Protein AF-A0A3A4NQS3-F1 (afdb_monomer_lite)

Structure (mmCIF, N/CA/C/O backbone):
data_AF-A0A3A4NQS3-F1
#
_entry.id   AF-A0A3A4NQS3-F1
#
loop_
_atom_site.group_PDB
_atom_site.id
_atom_site.type_symbol
_atom_site.label_atom_id
_atom_site.label_alt_id
_atom_site.label_comp_id
_atom_site.label_asym_id
_atom_site.label_entity_id
_atom_site.label_seq_id
_atom_site.pdbx_PDB_ins_code
_atom_site.Cartn_x
_atom_site.Cartn_y
_atom_site.Cartn_z
_atom_site.occupancy
_atom_site.B_iso_or_equiv
_atom_site.auth_seq_id
_atom_site.auth_comp_id
_atom_site.auth_asym_id
_atom_site.auth_atom_id
_atom_site.pdbx_PDB_model_num
ATOM 1 N N . MET A 1 1 ? -36.726 -3.028 6.648 1.00 39.69 1 MET A N 1
ATOM 2 C CA . MET A 1 1 ? -36.148 -1.674 6.700 1.00 39.69 1 MET A CA 1
ATOM 3 C C . MET A 1 1 ? -36.297 -1.203 8.125 1.00 39.69 1 MET A C 1
ATOM 5 O O . MET A 1 1 ? -37.406 -0.904 8.542 1.00 39.69 1 MET A O 1
ATOM 9 N N . THR A 1 2 ? -35.225 -1.260 8.903 1.00 45.31 2 THR A N 1
ATOM 10 C CA . THR A 1 2 ? -35.172 -0.573 10.192 1.00 45.31 2 THR A CA 1
ATOM 11 C C . THR A 1 2 ? -35.086 0.896 9.827 1.00 45.31 2 THR A C 1
ATOM 13 O O . THR A 1 2 ? -34.081 1.347 9.280 1.00 45.31 2 THR A O 1
ATOM 16 N N . ASP A 1 3 ? -36.206 1.595 9.962 1.00 56.72 3 ASP A N 1
ATOM 17 C CA . ASP A 1 3 ? -36.297 3.000 9.609 1.00 56.72 3 ASP A CA 1
ATOM 18 C C . ASP A 1 3 ? -35.317 3.773 10.490 1.00 56.72 3 ASP A C 1
ATOM 20 O O . ASP A 1 3 ? -35.551 3.955 11.681 1.00 56.72 3 ASP A O 1
ATOM 24 N N . ILE A 1 4 ? -34.225 4.265 9.900 1.00 64.00 4 ILE A N 1
ATOM 25 C CA . ILE A 1 4 ? -33.352 5.272 10.524 1.00 64.00 4 ILE A CA 1
ATOM 26 C C . ILE A 1 4 ? -34.186 6.505 10.946 1.00 64.00 4 ILE A C 1
ATOM 28 O O . ILE A 1 4 ? -33.806 7.254 11.843 1.00 64.00 4 ILE A O 1
ATOM 32 N N . GLN A 1 5 ? -35.386 6.660 10.370 1.00 64.81 5 GLN A N 1
ATOM 33 C CA . GLN A 1 5 ? -36.418 7.612 10.785 1.00 64.81 5 GLN A CA 1
ATOM 34 C C . GLN A 1 5 ? -36.913 7.424 12.235 1.00 64.81 5 GLN A C 1
ATOM 36 O O . GLN A 1 5 ? -37.562 8.324 12.759 1.00 64.81 5 GLN A O 1
ATOM 41 N N . ASN A 1 6 ? -36.589 6.307 12.898 1.00 73.19 6 ASN A N 1
ATOM 42 C CA . ASN A 1 6 ? -37.017 5.991 14.263 1.00 73.19 6 ASN A CA 1
ATOM 43 C C . ASN A 1 6 ? -35.946 6.235 15.340 1.00 73.19 6 ASN A C 1
ATOM 45 O O . ASN A 1 6 ? -36.132 5.784 16.465 1.00 73.19 6 ASN A O 1
ATOM 49 N N . VAL A 1 7 ? -34.835 6.920 15.045 1.00 80.75 7 VAL A N 1
ATOM 50 C CA . VAL A 1 7 ? -33.876 7.320 16.092 1.00 80.75 7 VAL A CA 1
ATOM 51 C C . VAL A 1 7 ? -34.502 8.437 16.930 1.00 80.75 7 VAL A C 1
ATOM 53 O O . VAL A 1 7 ? -34.542 9.593 16.504 1.00 80.75 7 VAL A O 1
ATOM 56 N N . GLN A 1 8 ? -35.034 8.093 18.106 1.00 80.38 8 GLN A N 1
ATOM 57 C CA . GLN A 1 8 ? -35.825 9.012 18.933 1.00 80.38 8 GLN A CA 1
ATOM 58 C C . GLN A 1 8 ? -34.965 9.784 19.929 1.00 80.38 8 GLN A C 1
ATOM 60 O O . GLN A 1 8 ? -35.334 10.889 20.326 1.00 80.38 8 GLN A O 1
ATOM 65 N N . THR A 1 9 ? -33.816 9.227 20.317 1.00 86.12 9 THR A N 1
ATOM 66 C CA . THR A 1 9 ? -32.965 9.805 21.363 1.00 86.12 9 THR A CA 1
ATOM 67 C C . THR A 1 9 ? -31.528 10.029 20.901 1.00 86.12 9 THR A C 1
ATOM 69 O O . THR A 1 9 ? -30.984 9.282 20.085 1.00 86.12 9 THR A O 1
ATOM 72 N N . ILE A 1 10 ? -30.862 11.015 21.511 1.00 83.94 10 ILE A N 1
ATOM 73 C CA . ILE A 1 10 ? -29.422 11.251 21.326 1.00 83.94 10 ILE A CA 1
ATOM 74 C C . ILE A 1 10 ? -28.619 9.995 21.695 1.00 83.94 10 ILE A C 1
ATOM 76 O O . ILE A 1 10 ? -27.626 9.672 21.047 1.00 83.94 10 ILE A O 1
ATOM 80 N N . ARG A 1 11 ? -29.052 9.247 22.718 1.00 86.88 11 ARG A N 1
ATOM 81 C CA . ARG A 1 11 ? -28.387 8.010 23.146 1.00 86.88 11 ARG A CA 1
ATOM 82 C C . ARG A 1 11 ? -28.431 6.929 22.066 1.00 86.88 11 ARG A C 1
ATOM 84 O O . ARG A 1 11 ? -27.409 6.294 21.817 1.00 86.88 11 ARG A O 1
ATOM 91 N N . GLU A 1 12 ? -29.580 6.715 21.431 1.00 88.69 12 GLU A N 1
ATOM 92 C CA . GLU A 1 12 ? -29.713 5.775 20.308 1.00 88.69 12 GLU A CA 1
ATOM 93 C C . GLU A 1 12 ? -28.857 6.208 19.119 1.00 88.69 12 GLU A C 1
ATOM 95 O O . GLU A 1 12 ? -28.123 5.387 18.567 1.00 88.69 12 GLU A O 1
ATOM 100 N N . LEU A 1 13 ? -28.876 7.504 18.786 1.00 88.25 13 LEU A N 1
ATOM 101 C CA . LEU A 1 13 ? -28.030 8.070 17.737 1.00 88.25 13 LEU A CA 1
ATOM 102 C C . LEU A 1 13 ? -26.548 7.783 18.006 1.00 88.25 13 LEU A C 1
ATOM 104 O O . LEU A 1 13 ? -25.858 7.237 17.144 1.00 88.25 13 LEU A O 1
ATOM 108 N N . LYS A 1 14 ? -26.073 8.084 19.226 1.00 89.88 14 LYS A N 1
ATOM 109 C CA . LYS A 1 14 ? -24.696 7.796 19.649 1.00 89.88 14 LYS A CA 1
ATOM 110 C C . LYS A 1 14 ? -24.357 6.323 19.455 1.00 89.88 14 LYS A C 1
ATOM 112 O O . LYS A 1 14 ? -23.333 6.017 18.854 1.00 89.88 14 LYS A O 1
ATOM 117 N N . LYS A 1 15 ? -25.210 5.413 19.937 1.00 92.94 15 LYS A N 1
ATOM 118 C CA . LYS A 1 15 ? -24.980 3.964 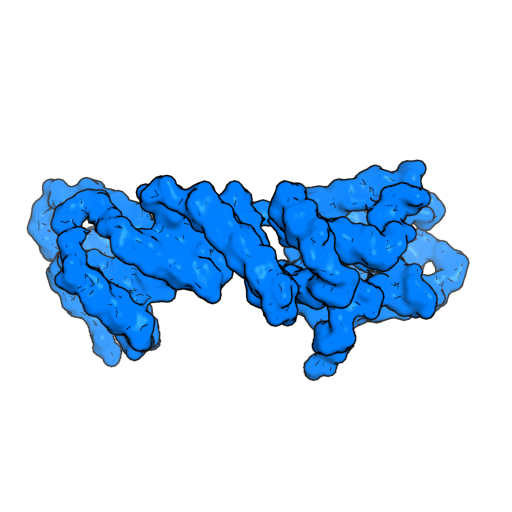19.838 1.00 92.94 15 LYS A CA 1
ATOM 119 C C . LYS A 1 15 ? -24.833 3.506 18.390 1.00 92.94 15 LYS A C 1
ATOM 121 O O . LYS A 1 15 ? -23.887 2.785 18.091 1.00 92.94 15 LYS A O 1
ATOM 126 N N . LEU A 1 16 ? -25.721 3.942 17.498 1.00 93.81 16 LEU A N 1
ATOM 127 C CA . LEU A 1 16 ? -25.693 3.538 16.090 1.00 93.81 16 LEU A CA 1
ATOM 128 C C . LEU A 1 16 ? -24.460 4.070 15.357 1.00 93.81 16 LEU A C 1
ATOM 130 O O . LEU A 1 16 ? -23.788 3.307 14.664 1.00 93.81 16 LEU A O 1
ATOM 134 N N . VAL A 1 17 ? -24.133 5.353 15.541 1.00 93.19 17 VAL A N 1
ATOM 135 C CA . VAL A 1 17 ? -22.948 5.963 14.918 1.00 93.19 17 VAL A CA 1
ATOM 136 C C . VAL A 1 17 ? -21.668 5.317 15.447 1.00 93.19 17 VAL A C 1
ATOM 138 O O . VAL A 1 17 ? -20.789 4.968 14.662 1.00 93.19 17 VAL A O 1
ATOM 141 N N . ILE A 1 18 ? -21.571 5.088 16.760 1.00 94.50 18 ILE A N 1
ATOM 142 C CA . ILE A 1 18 ? -20.412 4.429 17.370 1.00 94.50 18 ILE A CA 1
ATOM 143 C C . ILE A 1 18 ? -20.291 2.980 16.879 1.00 94.50 18 ILE A C 1
ATOM 145 O O . ILE A 1 18 ? -19.208 2.571 16.471 1.00 94.50 18 ILE A O 1
ATOM 149 N N . ALA A 1 19 ? -21.380 2.209 16.839 1.00 96.31 19 ALA A N 1
ATOM 150 C CA . ALA A 1 19 ? -21.357 0.838 16.323 1.00 96.31 19 ALA A CA 1
ATOM 151 C C . ALA A 1 19 ? -20.898 0.785 14.863 1.00 96.31 19 ALA A C 1
ATOM 153 O O . ALA A 1 19 ? -20.087 -0.069 14.491 1.00 96.31 19 ALA A O 1
ATOM 154 N N . HIS A 1 20 ? -21.356 1.735 14.046 1.00 96.06 20 HIS A N 1
ATOM 155 C CA . HIS A 1 20 ? -20.925 1.848 12.660 1.00 96.06 20 HIS A CA 1
ATOM 156 C C . HIS A 1 20 ? -19.439 2.211 12.566 1.00 96.06 20 HIS A C 1
ATOM 158 O O . HIS A 1 20 ? -18.701 1.562 11.825 1.00 96.06 20 HIS A O 1
ATOM 164 N N . ALA A 1 21 ? -18.972 3.173 13.367 1.00 95.25 21 ALA A N 1
ATOM 165 C CA . ALA A 1 21 ? -17.569 3.573 13.445 1.00 95.25 21 ALA A CA 1
ATOM 166 C C . ALA A 1 21 ? -16.650 2.402 13.830 1.00 95.25 21 ALA A C 1
ATOM 168 O O . ALA A 1 21 ? -15.646 2.167 13.152 1.00 95.25 21 ALA A O 1
ATOM 169 N N . LEU A 1 22 ? -17.025 1.625 14.855 1.00 96.19 22 LEU A N 1
ATOM 170 C CA . LEU A 1 22 ? -16.307 0.419 15.281 1.00 96.19 22 LEU A CA 1
ATOM 171 C C . LEU A 1 22 ? -16.230 -0.595 14.148 1.00 96.19 22 LEU A C 1
ATOM 173 O O . LEU A 1 22 ? -15.147 -1.076 13.820 1.00 96.19 22 LEU A O 1
ATOM 177 N N . THR A 1 23 ? -17.377 -0.898 13.541 1.00 96.06 23 THR A N 1
ATOM 178 C CA . THR A 1 23 ? -17.493 -1.892 12.468 1.00 96.06 23 THR A CA 1
ATOM 179 C C . THR A 1 23 ? -16.668 -1.485 11.253 1.00 96.06 23 THR A C 1
ATOM 181 O O . THR A 1 23 ? -15.989 -2.310 10.650 1.00 96.06 23 THR A O 1
ATOM 184 N N . ALA A 1 24 ? -16.680 -0.201 10.901 1.00 95.50 24 ALA A N 1
ATOM 185 C CA . ALA A 1 24 ? -15.960 0.331 9.754 1.00 95.50 24 ALA A CA 1
ATOM 186 C C . ALA A 1 24 ? -14.472 0.611 10.031 1.00 95.50 24 ALA A C 1
ATOM 188 O O . ALA A 1 24 ? -13.739 0.878 9.071 1.00 95.50 24 ALA A O 1
ATOM 189 N N . GLY A 1 25 ? -14.034 0.582 11.297 1.00 96.00 25 GLY A N 1
ATOM 190 C CA . GLY A 1 25 ? -12.697 1.011 11.714 1.00 96.00 25 GLY A CA 1
ATOM 191 C C . GLY A 1 25 ? -12.445 2.495 11.428 1.00 96.00 25 GLY A C 1
ATOM 192 O O . GLY A 1 25 ? -11.406 2.840 10.874 1.00 96.00 25 GLY A O 1
ATOM 193 N N . ASN A 1 26 ? -13.426 3.361 11.696 1.00 95.50 26 ASN A N 1
ATOM 194 C CA . ASN A 1 26 ? -13.393 4.777 11.328 1.00 95.50 26 ASN A CA 1
ATOM 195 C C . ASN A 1 26 ? -13.357 5.676 12.572 1.00 95.50 26 ASN A C 1
ATOM 197 O O . ASN A 1 26 ? -14.397 5.956 13.165 1.00 95.50 26 ASN A O 1
ATOM 201 N N . THR A 1 27 ? -12.174 6.173 12.945 1.00 93.12 27 THR A N 1
ATOM 202 C CA . THR A 1 27 ? -12.041 7.057 14.115 1.00 93.12 27 THR A CA 1
ATOM 203 C C . THR A 1 27 ? -12.613 8.455 13.901 1.00 93.12 27 THR A C 1
ATOM 205 O O . THR A 1 27 ? -13.039 9.087 14.866 1.00 93.12 27 THR A O 1
ATOM 208 N N . TYR A 1 28 ? -12.685 8.931 12.654 1.00 91.19 28 TYR A N 1
ATOM 209 C CA . TYR A 1 28 ? -13.230 10.253 12.331 1.00 91.19 28 TYR A CA 1
ATOM 210 C C . TYR A 1 28 ? -14.693 10.386 12.760 1.00 91.19 28 TYR A C 1
ATOM 212 O O . TYR A 1 28 ? -15.090 11.413 13.303 1.00 91.19 28 TYR A O 1
ATOM 220 N N . ALA A 1 29 ? -15.476 9.315 12.594 1.00 88.88 29 ALA A N 1
ATOM 221 C CA . ALA A 1 29 ? -16.877 9.286 13.000 1.00 88.88 29 ALA A CA 1
ATOM 222 C C . ALA A 1 29 ? -17.060 9.566 14.502 1.00 88.88 29 ALA A C 1
ATOM 224 O O . ALA A 1 29 ? -18.048 10.189 14.888 1.00 88.88 29 ALA A O 1
ATOM 225 N N . PHE A 1 30 ? -16.100 9.172 15.350 1.00 86.56 30 PHE A N 1
ATOM 226 C CA . PHE A 1 30 ? -16.131 9.563 16.755 1.00 86.56 30 PHE A CA 1
ATOM 227 C C . PHE A 1 30 ? -15.896 11.058 16.938 1.00 86.56 30 PHE A C 1
ATOM 229 O O . PHE A 1 30 ? -16.685 11.713 17.612 1.00 86.56 30 PHE A O 1
ATOM 236 N N . HIS A 1 31 ? -14.822 11.599 16.356 1.00 85.62 31 HIS A N 1
ATOM 237 C CA . HIS A 1 31 ? -14.474 13.014 16.514 1.00 85.62 31 HIS A CA 1
ATOM 238 C C . HIS A 1 31 ? -15.619 13.918 16.073 1.00 85.62 31 HIS A C 1
ATOM 240 O O . HIS A 1 31 ? -15.979 14.838 16.804 1.00 85.62 31 HIS A O 1
ATOM 246 N N . GLU A 1 32 ? -16.227 13.616 14.927 1.00 86.81 32 GLU A N 1
ATOM 247 C CA . GLU A 1 32 ? -17.366 14.357 14.389 1.00 86.81 32 GLU A CA 1
ATOM 248 C C . GLU A 1 32 ? -18.580 14.288 15.326 1.00 86.81 32 GLU A C 1
ATOM 250 O O . GLU A 1 32 ? -19.164 15.318 15.668 1.00 86.81 32 GLU A O 1
ATOM 255 N N . LEU A 1 33 ? -18.940 13.083 15.785 1.00 86.69 33 LEU A N 1
ATOM 256 C CA . LEU A 1 33 ? -20.083 12.872 16.670 1.00 86.69 33 LEU A CA 1
ATOM 257 C C . LEU A 1 33 ? -19.903 13.608 18.001 1.00 86.69 33 LEU A C 1
ATOM 259 O O . LEU A 1 33 ? -20.777 14.374 18.397 1.00 86.69 33 LEU A O 1
ATOM 263 N N . PHE A 1 34 ? -18.785 13.386 18.698 1.00 85.19 34 PHE A N 1
ATOM 264 C CA . PHE A 1 34 ? -18.539 13.982 20.014 1.00 85.19 34 PHE A CA 1
ATOM 265 C C . PHE A 1 34 ? -18.366 15.505 19.931 1.00 85.19 34 PHE A C 1
ATOM 267 O O . PHE A 1 34 ? -18.837 16.218 20.818 1.00 85.19 34 PHE A O 1
ATOM 274 N N . SER A 1 35 ? -17.773 16.019 18.849 1.00 84.75 35 SER A N 1
ATOM 275 C CA . SER A 1 35 ? -17.652 17.466 18.621 1.00 84.75 35 SER A CA 1
ATOM 276 C C . SER A 1 35 ? -19.013 18.107 18.336 1.00 84.75 35 SER A C 1
ATOM 278 O O . SER A 1 35 ? -19.353 19.102 18.974 1.00 84.75 35 SER A O 1
ATOM 280 N N . SER A 1 36 ? -19.832 17.490 17.473 1.00 84.38 36 SER A N 1
ATOM 281 C CA . SER A 1 36 ? -21.201 17.948 17.186 1.00 84.38 36 SER A CA 1
ATOM 282 C C . SER A 1 36 ? -22.064 17.931 18.448 1.00 84.38 36 SER A C 1
ATOM 284 O O . SER A 1 36 ? -22.759 18.893 18.757 1.00 84.38 36 SER A O 1
ATOM 286 N N . LEU A 1 37 ? -21.995 16.858 19.238 1.00 82.94 37 LEU A N 1
ATOM 287 C CA . LEU A 1 37 ? -22.720 16.774 20.505 1.00 82.94 37 LEU A CA 1
ATOM 288 C C . LEU A 1 37 ? -22.329 17.898 21.458 1.00 82.94 37 LEU A C 1
ATOM 290 O O . LEU A 1 37 ? -23.207 18.509 22.050 1.00 82.94 37 LEU A O 1
ATOM 294 N N . LYS A 1 38 ? -21.038 18.204 21.585 1.00 82.38 38 LYS A N 1
ATOM 295 C CA . LYS A 1 38 ? -20.573 19.290 22.451 1.00 82.38 38 LYS A CA 1
ATOM 296 C C . LYS A 1 38 ? -21.076 20.662 21.993 1.00 82.38 38 LYS A C 1
ATOM 298 O O . LYS A 1 38 ? -21.365 21.513 22.832 1.00 82.38 38 LYS A O 1
ATOM 303 N N . GLU A 1 39 ? -21.179 20.874 20.685 1.00 81.19 39 GLU A N 1
ATOM 304 C CA . GLU A 1 39 ? -21.683 22.117 20.098 1.00 81.19 39 GLU A CA 1
ATOM 305 C C . GLU A 1 39 ? -23.197 22.291 20.307 1.00 81.19 39 GLU A C 1
ATOM 307 O O . GLU A 1 39 ? -23.648 23.388 20.638 1.00 81.19 39 GLU A O 1
ATOM 312 N N . PHE A 1 40 ? -23.978 21.212 20.175 1.00 76.81 40 PHE A N 1
ATOM 313 C CA . PHE A 1 40 ? -25.445 21.282 20.152 1.00 76.81 40 PHE A CA 1
ATOM 314 C C . PHE A 1 40 ? -26.143 20.853 21.458 1.00 76.81 40 PHE A C 1
ATOM 316 O O . PHE A 1 40 ? -27.284 21.253 21.683 1.00 76.81 40 PHE A O 1
ATOM 323 N N . ALA A 1 41 ? -25.482 20.108 22.352 1.00 65.25 41 ALA A N 1
ATOM 324 C CA . ALA A 1 41 ? -26.036 19.692 23.651 1.00 65.25 41 ALA A CA 1
ATOM 325 C C . ALA A 1 41 ? -26.430 20.838 24.611 1.00 65.25 41 ALA A C 1
ATOM 327 O O . ALA A 1 41 ? -27.340 20.627 25.411 1.00 65.25 41 ALA A O 1
ATOM 328 N N . PRO A 1 42 ? -25.836 22.051 24.571 1.00 61.47 42 PRO A N 1
ATOM 329 C CA . PRO A 1 42 ? -26.295 23.159 25.413 1.00 61.47 42 PRO A CA 1
ATOM 330 C C . PRO A 1 42 ? -27.677 23.722 25.028 1.00 61.47 42 PRO A C 1
ATOM 332 O O . PRO A 1 42 ? -28.193 24.589 25.734 1.00 61.47 42 PRO A O 1
ATOM 335 N N . VAL A 1 43 ? -28.264 23.298 23.900 1.00 55.19 43 VAL A N 1
ATOM 336 C CA . VAL A 1 43 ? -29.388 23.988 23.249 1.00 55.19 43 VAL A CA 1
ATOM 337 C C . VAL A 1 43 ? -30.690 23.173 23.323 1.00 55.19 43 VAL A C 1
ATOM 339 O O . VAL A 1 43 ? -31.162 22.641 22.327 1.00 55.19 43 VAL A O 1
ATOM 342 N N . GLY A 1 44 ? -31.337 23.160 24.489 1.00 59.47 44 GLY A N 1
ATOM 343 C CA . GLY A 1 44 ? -32.777 22.867 24.599 1.00 59.47 44 GLY A CA 1
ATOM 344 C C . GLY A 1 44 ? -33.205 21.390 24.537 1.00 59.47 44 GLY A C 1
ATOM 345 O O . GLY A 1 44 ? -32.457 20.501 24.918 1.00 59.47 44 GLY A O 1
ATOM 346 N N . ASP A 1 45 ? -34.468 21.170 24.147 1.00 75.19 45 ASP A N 1
ATOM 347 C CA . ASP A 1 45 ? -35.171 19.873 24.114 1.00 75.19 45 ASP A CA 1
ATOM 348 C C . ASP A 1 45 ? -34.440 18.832 23.239 1.00 75.19 45 ASP A C 1
ATOM 350 O O . ASP A 1 45 ? -34.107 19.111 22.082 1.00 75.19 45 ASP A O 1
ATOM 354 N N . ASP A 1 46 ? -34.245 17.619 23.771 1.00 73.25 46 ASP A N 1
ATOM 355 C CA . ASP A 1 46 ? -33.582 16.478 23.121 1.00 73.25 46 ASP A CA 1
ATOM 356 C C . ASP A 1 46 ? -34.113 16.218 21.704 1.00 73.25 46 ASP A C 1
ATOM 358 O O . ASP A 1 46 ? -33.345 15.857 20.810 1.00 73.25 46 ASP A O 1
ATOM 362 N N . SER A 1 47 ? -35.409 16.445 21.454 1.00 75.25 47 SER A N 1
ATOM 363 C CA . SER A 1 47 ? -35.991 16.276 20.117 1.00 75.25 47 SER A CA 1
ATOM 364 C C . SER A 1 47 ? -35.443 17.281 19.097 1.00 75.25 47 SER A C 1
ATOM 366 O O . SER A 1 47 ? -35.264 16.936 17.924 1.00 75.25 47 SER A O 1
ATOM 368 N N . GLN A 1 48 ? -35.193 18.523 19.514 1.00 75.44 48 GLN A N 1
ATOM 369 C CA . GLN A 1 48 ? -34.674 19.575 18.646 1.00 75.44 48 GLN A CA 1
ATOM 370 C C . GLN A 1 48 ? -33.174 19.386 18.408 1.00 75.44 48 GLN A C 1
ATOM 372 O O . GLN A 1 48 ? -32.725 19.480 17.263 1.00 75.44 48 GLN A O 1
ATOM 377 N N . VAL A 1 49 ? -32.428 19.034 19.461 1.00 75.31 49 VAL A N 1
ATOM 378 C CA . VAL A 1 49 ? -31.002 18.686 19.377 1.00 75.31 49 VAL A CA 1
ATOM 379 C C . VAL A 1 49 ? -30.801 17.479 18.461 1.00 75.31 49 VAL A C 1
ATOM 381 O O . VAL A 1 49 ? -29.974 17.535 17.554 1.00 75.31 49 VAL A O 1
ATOM 384 N N . ASN A 1 50 ? -31.613 16.427 18.607 1.00 78.31 50 ASN A N 1
ATOM 385 C CA . ASN A 1 50 ? -31.550 15.247 17.746 1.00 78.31 50 ASN A CA 1
ATOM 386 C C . ASN A 1 50 ? -31.809 15.601 16.272 1.00 78.31 50 ASN A C 1
ATOM 388 O O . ASN A 1 50 ? -31.076 15.158 15.395 1.00 78.31 50 ASN A O 1
ATOM 392 N N . LYS A 1 51 ? -32.790 16.463 15.972 1.00 80.75 51 LYS A N 1
ATOM 393 C CA . LYS A 1 51 ? -33.064 16.891 14.590 1.00 80.75 51 LYS A CA 1
ATOM 394 C C . LYS A 1 51 ? -31.891 17.656 13.968 1.00 80.75 51 LYS A C 1
ATOM 396 O O . LYS A 1 51 ? -31.572 17.418 12.804 1.00 80.75 51 LYS A O 1
ATOM 401 N N . ILE A 1 52 ? -31.261 18.560 14.722 1.00 81.31 52 ILE A N 1
ATOM 402 C CA . ILE A 1 52 ? -30.087 19.318 14.259 1.00 81.31 52 ILE A CA 1
ATOM 403 C C . ILE A 1 52 ? -28.898 18.374 14.067 1.00 81.31 52 ILE A C 1
ATOM 405 O O . ILE A 1 52 ? -28.261 18.403 13.016 1.00 81.31 52 ILE A O 1
ATOM 409 N N . LEU A 1 53 ? -28.634 17.486 15.029 1.00 81.81 53 LEU A N 1
ATOM 410 C CA . LEU A 1 53 ? -27.570 16.489 14.922 1.00 81.81 53 LEU A CA 1
ATOM 411 C C . LEU A 1 53 ? -27.776 15.582 13.713 1.00 81.81 53 LEU A C 1
ATOM 413 O O . LEU A 1 53 ? -26.849 15.405 12.935 1.00 81.81 53 LEU A O 1
ATOM 417 N N . MET A 1 54 ? -28.988 15.076 13.487 1.00 83.00 54 MET A N 1
ATOM 418 C CA . MET A 1 54 ? -29.304 14.242 12.326 1.00 83.00 54 MET A CA 1
ATOM 419 C C . MET A 1 54 ? -29.010 14.948 10.996 1.00 83.00 54 MET A C 1
ATOM 421 O O . MET A 1 54 ? -28.591 14.293 10.050 1.00 83.00 54 MET A O 1
ATOM 425 N N . GLN A 1 55 ? -29.149 16.273 10.903 1.00 85.69 55 GLN A N 1
ATOM 426 C CA . GLN A 1 55 ? -28.752 17.007 9.692 1.00 85.69 55 GLN A CA 1
ATOM 427 C C . GLN A 1 55 ? -27.234 17.005 9.462 1.00 85.69 55 GLN A C 1
ATOM 429 O O . GLN A 1 55 ? -26.803 17.059 8.313 1.00 85.69 55 GLN A O 1
ATOM 434 N N . HIS A 1 56 ? -26.442 16.921 10.531 1.00 84.81 56 HIS A N 1
ATOM 435 C CA . HIS A 1 56 ? -24.982 16.953 10.470 1.00 84.81 56 HIS A CA 1
ATOM 436 C C . HIS A 1 56 ? -24.381 15.553 10.368 1.00 84.81 56 HIS A C 1
ATOM 438 O O . HIS A 1 56 ? -23.490 15.347 9.561 1.00 84.81 56 HIS A O 1
ATOM 444 N N . VAL A 1 57 ? -24.880 14.575 11.129 1.00 89.62 57 VAL A N 1
ATOM 445 C CA . VAL A 1 57 ? -24.251 13.250 11.259 1.00 89.62 57 VAL A CA 1
ATOM 446 C C . VAL A 1 57 ? -25.021 12.114 10.587 1.00 89.62 57 VAL A C 1
ATOM 448 O O . VAL A 1 57 ? -24.599 10.966 10.694 1.00 89.62 57 VAL A O 1
ATOM 451 N N . ALA A 1 58 ? -26.120 12.373 9.863 1.00 88.25 58 ALA A N 1
ATOM 452 C CA . ALA A 1 58 ? -26.869 11.297 9.194 1.00 88.25 58 ALA A CA 1
ATOM 453 C C . ALA A 1 58 ? -26.014 10.477 8.219 1.00 88.25 58 ALA A C 1
ATOM 455 O O . ALA A 1 58 ? -26.237 9.278 8.079 1.00 88.25 58 ALA A O 1
ATOM 456 N N . TYR A 1 59 ? -25.009 11.088 7.584 1.00 89.06 59 TYR A N 1
ATOM 457 C CA . TYR A 1 59 ? -24.089 10.375 6.692 1.00 89.06 59 TYR A CA 1
ATOM 458 C C . TYR A 1 59 ? -23.188 9.363 7.427 1.00 89.06 59 TYR A C 1
ATOM 460 O O . TYR A 1 59 ? -22.574 8.513 6.786 1.00 89.06 59 TYR A O 1
ATOM 468 N N . LEU A 1 60 ? -23.106 9.442 8.761 1.00 91.00 60 LEU A N 1
ATOM 469 C CA . LEU A 1 60 ? -22.388 8.494 9.615 1.00 91.00 60 LEU A CA 1
ATOM 470 C C . LEU A 1 60 ? -23.264 7.323 10.075 1.00 91.00 60 LEU A C 1
ATOM 472 O O . LEU A 1 60 ? -22.759 6.428 10.753 1.00 91.00 60 LEU A O 1
ATOM 476 N N . LEU A 1 61 ? -24.557 7.302 9.747 1.00 92.38 61 LEU A N 1
ATOM 477 C CA . LEU A 1 61 ? -25.441 6.203 10.128 1.00 92.38 61 LEU A CA 1
ATOM 478 C C . LEU A 1 61 ? -25.229 4.983 9.220 1.00 92.38 61 LEU A C 1
ATOM 480 O O . LEU A 1 61 ? -24.975 5.140 8.025 1.00 92.38 61 LEU A O 1
ATOM 484 N N . PRO A 1 62 ? -25.308 3.764 9.779 1.00 93.75 62 PRO A N 1
ATOM 485 C CA . PRO A 1 62 ? -25.166 2.540 9.003 1.00 93.75 62 PRO A CA 1
ATOM 486 C C . PRO A 1 62 ? -26.372 2.347 8.079 1.00 93.75 62 PRO A C 1
ATOM 488 O O . PRO A 1 62 ? -27.500 2.701 8.426 1.00 93.75 62 PRO A O 1
ATOM 491 N N . ASP A 1 63 ? -26.154 1.719 6.926 1.00 93.81 63 ASP A N 1
ATOM 492 C CA . ASP A 1 63 ? -27.254 1.199 6.118 1.00 93.81 63 ASP A CA 1
ATOM 493 C C . ASP A 1 63 ? -27.816 -0.110 6.709 1.00 93.81 63 ASP A C 1
ATOM 495 O O . ASP A 1 63 ? -27.290 -0.679 7.670 1.00 93.81 63 ASP A O 1
ATOM 499 N N . GLN A 1 64 ? -28.918 -0.607 6.138 1.00 92.75 64 GLN A N 1
ATOM 500 C CA . GLN A 1 64 ? -29.554 -1.835 6.625 1.00 92.75 64 GLN A CA 1
ATOM 501 C C . GLN A 1 64 ? -28.624 -3.053 6.530 1.00 92.75 64 GLN A C 1
ATOM 503 O O . GLN A 1 64 ? -28.593 -3.863 7.452 1.00 92.75 64 GLN A O 1
ATOM 508 N N . ALA A 1 65 ? -27.849 -3.163 5.448 1.00 94.50 65 ALA A N 1
ATOM 509 C CA . ALA A 1 65 ? -26.923 -4.273 5.252 1.00 94.50 65 ALA A CA 1
ATOM 510 C C . ALA A 1 65 ? -25.847 -4.308 6.349 1.00 94.50 65 ALA A C 1
ATOM 512 O O . ALA A 1 65 ? -25.526 -5.374 6.873 1.00 94.50 65 ALA A O 1
ATOM 513 N N . THR A 1 66 ? -25.345 -3.136 6.741 1.00 93.88 66 THR A N 1
ATOM 514 C CA . THR A 1 66 ? -24.388 -2.974 7.835 1.00 93.88 66 THR A CA 1
ATOM 515 C C . THR A 1 66 ? -25.023 -3.314 9.178 1.00 93.88 66 THR A C 1
ATOM 517 O O . THR A 1 66 ? -24.420 -4.036 9.960 1.00 93.88 66 THR A O 1
ATOM 520 N N . MET A 1 67 ? -26.251 -2.863 9.454 1.00 94.38 67 MET A N 1
ATOM 521 C CA . MET A 1 67 ? -26.937 -3.196 10.714 1.00 94.38 67 MET A CA 1
ATOM 522 C C . MET A 1 67 ? -27.194 -4.700 10.886 1.00 94.38 67 MET A C 1
ATOM 524 O O . MET A 1 67 ? -27.213 -5.212 12.008 1.00 94.38 67 MET A O 1
ATOM 528 N N . ASP A 1 68 ? -27.384 -5.419 9.780 1.00 94.94 68 ASP A N 1
ATOM 529 C CA . ASP A 1 68 ? -27.668 -6.850 9.800 1.00 94.94 68 ASP A CA 1
ATOM 530 C C . ASP A 1 68 ? -26.413 -7.723 9.980 1.00 94.94 68 ASP A C 1
ATOM 532 O O . ASP A 1 68 ? -26.549 -8.897 10.360 1.00 94.94 68 ASP A O 1
ATOM 536 N N . CYS A 1 69 ? -25.207 -7.172 9.779 1.00 95.44 69 CYS A N 1
ATOM 537 C CA . CYS A 1 69 ? -23.958 -7.925 9.886 1.00 95.44 69 CYS A CA 1
ATOM 538 C C . CYS A 1 69 ? -23.606 -8.300 11.339 1.00 95.44 69 CYS A C 1
ATOM 540 O O . CYS A 1 69 ? -24.054 -7.686 12.313 1.00 95.44 69 CYS A O 1
ATOM 542 N N . ALA A 1 70 ? -22.819 -9.368 11.497 1.00 96.00 70 ALA A N 1
ATOM 543 C CA . ALA A 1 70 ? -22.466 -9.904 12.812 1.00 96.00 70 ALA A CA 1
ATOM 544 C C . ALA A 1 70 ? -21.531 -8.958 13.580 1.00 96.00 70 ALA A C 1
ATOM 546 O O . ALA A 1 70 ? -21.651 -8.807 14.795 1.00 96.00 70 ALA A O 1
ATOM 547 N N . GLU A 1 71 ? -20.637 -8.285 12.861 1.00 94.69 71 GLU A N 1
ATOM 548 C CA . GLU A 1 71 ? -19.679 -7.324 13.392 1.00 94.69 71 GLU A CA 1
ATOM 549 C C . GLU A 1 71 ? -20.388 -6.122 14.021 1.00 94.69 71 GLU A C 1
ATOM 551 O O . GLU A 1 71 ? -20.033 -5.713 15.125 1.00 94.69 71 GLU A O 1
ATOM 556 N N . PHE A 1 72 ? -21.438 -5.609 13.373 1.00 96.06 72 PHE A N 1
ATOM 557 C CA . PHE A 1 72 ? -22.224 -4.493 13.895 1.00 96.06 72 PHE A CA 1
ATOM 558 C C . PHE A 1 72 ? -22.986 -4.871 15.165 1.00 96.06 72 PHE A C 1
ATOM 560 O O . PHE A 1 72 ? -22.982 -4.123 16.143 1.00 96.06 72 PHE A O 1
ATOM 567 N N . LYS A 1 73 ? -23.582 -6.068 15.196 1.00 96.31 73 LYS A N 1
ATOM 568 C CA . LYS A 1 73 ? -24.244 -6.603 16.398 1.00 96.31 73 LYS A CA 1
ATOM 569 C C . LYS A 1 73 ? -23.256 -6.772 17.552 1.00 96.31 73 LYS A C 1
ATOM 571 O O . LYS A 1 73 ? -23.530 -6.326 18.661 1.00 96.31 73 LYS A O 1
ATOM 576 N N . SER A 1 74 ? -22.069 -7.314 17.276 1.00 95.62 74 SER A N 1
ATOM 577 C CA . SER A 1 74 ? -20.997 -7.417 18.271 1.00 95.62 74 SER A CA 1
ATOM 578 C C . SER A 1 74 ? -20.522 -6.044 18.761 1.00 95.62 74 SER A C 1
ATOM 580 O O . SER A 1 74 ? -20.175 -5.902 19.935 1.00 95.62 74 SER A O 1
ATOM 582 N N . ALA A 1 75 ? -20.495 -5.030 17.889 1.00 96.06 75 ALA A N 1
ATOM 583 C CA . ALA A 1 75 ? -20.160 -3.665 18.275 1.00 96.06 75 ALA A CA 1
ATOM 584 C C . ALA A 1 75 ? -21.225 -3.076 19.213 1.00 96.06 75 ALA A C 1
ATOM 586 O O . ALA A 1 75 ? -20.866 -2.507 20.241 1.00 96.06 75 ALA A O 1
ATOM 587 N N . LEU A 1 76 ? -22.518 -3.269 18.923 1.00 96.44 76 LEU A N 1
ATOM 588 C CA . LEU A 1 76 ? -23.605 -2.868 19.824 1.00 96.44 76 LEU A CA 1
ATOM 589 C C . LEU A 1 76 ? -23.480 -3.533 21.200 1.00 96.44 76 LEU A C 1
ATOM 591 O O . LEU A 1 76 ? -23.509 -2.834 22.211 1.00 96.44 76 LEU A O 1
ATOM 595 N N . ASP A 1 77 ? -23.243 -4.845 21.252 1.00 96.81 77 ASP A N 1
ATOM 596 C CA . ASP A 1 77 ? -23.065 -5.579 22.513 1.00 96.81 77 ASP A CA 1
ATOM 597 C C . ASP A 1 77 ? -21.882 -5.062 23.347 1.00 96.81 77 ASP A C 1
ATOM 599 O O . ASP A 1 77 ? -21.901 -5.117 24.582 1.00 96.81 77 ASP A O 1
ATOM 603 N N . LEU A 1 78 ? -20.822 -4.584 22.688 1.00 96.00 78 LEU A N 1
ATOM 604 C CA . LEU A 1 78 ? -19.681 -3.964 23.355 1.00 96.00 78 LEU A CA 1
ATOM 605 C C . LEU A 1 78 ? -20.049 -2.585 23.913 1.00 96.00 78 LEU A C 1
ATOM 607 O O . LEU A 1 78 ? -19.692 -2.280 25.052 1.00 96.00 78 LEU A O 1
ATOM 611 N N . ILE A 1 79 ? -20.774 -1.784 23.131 1.00 95.25 79 ILE A N 1
ATOM 612 C CA . ILE A 1 79 ? -21.209 -0.425 23.475 1.00 95.25 79 ILE A CA 1
ATOM 613 C C . ILE A 1 79 ? -22.182 -0.428 24.655 1.00 95.25 79 ILE A C 1
ATOM 615 O O . ILE A 1 79 ? -22.055 0.420 25.532 1.00 95.25 79 ILE A O 1
ATOM 619 N N . GLU A 1 80 ? -23.104 -1.392 24.732 1.00 95.00 80 GLU A N 1
ATOM 620 C CA . GLU A 1 80 ? -24.044 -1.515 25.862 1.00 95.00 80 GLU A CA 1
ATOM 621 C C . GLU A 1 80 ? -23.344 -1.723 27.214 1.00 95.00 80 GLU A C 1
ATOM 623 O O . GLU A 1 80 ? -23.925 -1.464 28.266 1.00 95.00 80 GLU A O 1
ATOM 628 N N . LYS A 1 81 ? -22.085 -2.175 27.200 1.00 94.94 81 LYS A N 1
ATOM 629 C CA . LYS A 1 81 ? -21.264 -2.378 28.402 1.00 94.94 81 LYS A CA 1
ATOM 630 C C . LYS A 1 81 ? -20.427 -1.152 28.771 1.00 94.94 81 LYS A C 1
ATOM 632 O O . LYS A 1 81 ? -19.707 -1.211 29.766 1.00 94.94 81 LYS A O 1
ATOM 637 N N . GLN A 1 82 ? -20.457 -0.091 27.965 1.00 93.88 82 GLN A N 1
ATOM 638 C CA . GLN A 1 82 ? -19.678 1.123 28.197 1.00 93.88 82 GLN A CA 1
ATOM 639 C C . GLN A 1 82 ? -20.558 2.267 28.694 1.00 93.88 82 GLN A C 1
ATOM 641 O O . GLN A 1 82 ? -21.735 2.374 28.350 1.00 93.88 82 GLN A O 1
ATOM 646 N N . ASP A 1 83 ? -19.943 3.163 29.458 1.00 89.00 83 ASP A N 1
ATOM 647 C CA . ASP A 1 83 ? -20.518 4.468 29.754 1.00 89.00 83 ASP A CA 1
ATOM 648 C C . ASP A 1 83 ? -20.241 5.434 28.588 1.00 89.00 83 ASP A C 1
ATOM 650 O O . ASP A 1 83 ? -19.095 5.607 28.170 1.00 89.00 83 ASP A O 1
ATOM 654 N N . LEU A 1 84 ? -21.305 6.031 28.045 1.00 86.12 84 LEU A N 1
ATOM 655 C CA . LEU A 1 84 ? -21.265 6.999 26.939 1.00 86.12 84 LEU A CA 1
ATOM 656 C C . LEU A 1 84 ? -21.763 8.394 27.361 1.00 86.12 84 LEU A C 1
ATOM 658 O O . LEU A 1 84 ? -22.030 9.241 26.496 1.00 86.12 84 LEU A O 1
ATOM 662 N N . GLU A 1 85 ? -21.977 8.616 28.661 1.00 82.44 85 GLU A N 1
ATOM 663 C CA . GLU A 1 85 ? -22.428 9.906 29.193 1.00 82.44 85 GLU A CA 1
ATOM 664 C C . GLU A 1 85 ? -21.295 10.940 29.223 1.00 82.44 85 GLU A C 1
ATOM 666 O O . GLU A 1 85 ? -21.559 12.136 29.131 1.00 82.44 85 GLU A O 1
ATOM 671 N N . GLY A 1 86 ? -20.039 10.489 29.276 1.00 79.69 86 GLY A N 1
ATOM 672 C CA . GLY A 1 86 ? -18.865 11.358 29.223 1.00 79.69 86 GLY A CA 1
ATOM 673 C C . GLY A 1 86 ? -18.549 11.938 27.837 1.00 79.69 86 GLY A C 1
ATOM 674 O O . GLY A 1 86 ? -19.013 11.462 26.801 1.00 79.69 86 GLY A O 1
ATOM 675 N N . ASP A 1 87 ? -17.670 12.943 27.833 1.00 77.44 87 ASP A N 1
ATOM 676 C CA . ASP A 1 87 ? -17.158 13.612 26.624 1.00 77.44 87 ASP A CA 1
ATOM 677 C C . ASP A 1 87 ? -15.994 12.859 25.950 1.00 77.44 87 ASP A C 1
ATOM 679 O O . ASP A 1 87 ? -15.487 13.282 24.911 1.00 77.44 87 ASP A O 1
ATOM 683 N N . ALA A 1 88 ? -15.530 11.765 26.556 1.00 84.44 88 ALA A N 1
ATOM 684 C CA . ALA A 1 88 ? -14.396 10.983 26.081 1.00 84.44 88 ALA A CA 1
ATOM 685 C C . ALA A 1 88 ? -14.845 9.621 25.545 1.00 84.44 88 ALA A C 1
ATOM 687 O O . ALA A 1 88 ? -15.730 8.978 26.105 1.00 84.44 88 ALA A O 1
ATOM 688 N N . ILE A 1 89 ? -14.181 9.156 24.487 1.00 87.56 89 ILE A N 1
ATOM 689 C CA . ILE A 1 89 ? -14.417 7.826 23.920 1.00 87.56 89 ILE A CA 1
ATOM 690 C C . ILE A 1 89 ? -13.788 6.782 24.859 1.00 87.56 89 ILE A C 1
ATOM 692 O O . ILE A 1 89 ? -12.587 6.873 25.136 1.00 87.56 89 ILE A O 1
ATOM 696 N N . PRO A 1 90 ? -14.541 5.771 25.325 1.00 93.25 90 PRO A N 1
ATOM 697 C CA . PRO A 1 90 ? -13.982 4.672 26.104 1.00 93.25 90 PRO A CA 1
ATOM 698 C C . PRO A 1 90 ? -12.820 3.978 25.377 1.00 93.25 90 PRO A C 1
ATOM 700 O O . PRO A 1 90 ? -12.920 3.645 24.194 1.00 93.25 90 PRO A O 1
ATOM 703 N N . GLY A 1 91 ? -11.724 3.707 26.095 1.00 94.62 91 GLY A N 1
ATOM 704 C CA . GLY A 1 91 ? -10.520 3.098 25.512 1.00 94.62 91 GLY A CA 1
ATOM 705 C C . GLY A 1 91 ? -10.778 1.741 24.847 1.00 94.62 91 GLY A C 1
ATOM 706 O O . GLY A 1 91 ? -10.254 1.468 23.774 1.00 94.62 91 GLY A O 1
ATOM 707 N N . THR A 1 92 ? -11.675 0.931 25.408 1.00 95.69 92 THR A N 1
ATOM 708 C CA . THR A 1 92 ? -12.109 -0.357 24.836 1.00 95.69 92 THR A CA 1
ATOM 709 C C . THR A 1 92 ? -12.711 -0.213 23.433 1.00 95.69 92 THR A C 1
ATOM 711 O O . THR A 1 92 ? -12.467 -1.050 22.565 1.00 95.69 92 THR A O 1
ATOM 714 N N . LEU A 1 93 ? -13.462 0.864 23.180 1.00 95.75 93 LEU A N 1
ATOM 715 C CA . LEU A 1 93 ? -14.050 1.155 21.871 1.00 95.75 93 LEU A CA 1
ATOM 716 C C . LEU A 1 93 ? -12.990 1.636 20.875 1.00 95.75 93 LEU A C 1
ATOM 718 O O . LEU A 1 93 ? -13.033 1.256 19.702 1.00 95.75 93 LEU A O 1
ATOM 722 N N . LEU A 1 94 ? -12.017 2.429 21.336 1.00 95.50 94 LEU A N 1
ATOM 723 C CA . LEU A 1 94 ? -10.871 2.841 20.520 1.00 95.50 94 LEU A CA 1
ATOM 724 C C . LEU A 1 94 ? -10.000 1.642 20.133 1.00 95.50 94 LEU A C 1
ATOM 726 O O . LEU A 1 94 ? -9.611 1.530 18.973 1.00 95.50 94 LEU A O 1
ATOM 730 N N . GLU A 1 95 ? -9.731 0.725 21.064 1.00 96.38 95 GLU A N 1
ATOM 731 C CA . GLU A 1 95 ? -8.958 -0.491 20.794 1.00 96.38 95 GLU A CA 1
ATOM 732 C C . GLU A 1 95 ? -9.624 -1.347 19.718 1.00 96.38 95 GLU A C 1
ATOM 734 O O . GLU A 1 95 ? -8.961 -1.801 18.782 1.00 96.38 95 GLU A O 1
ATOM 739 N N . GLU A 1 96 ? -10.937 -1.554 19.829 1.00 96.88 96 GLU A N 1
ATOM 740 C CA . GLU A 1 96 ? -11.686 -2.353 18.863 1.00 96.88 96 GLU A CA 1
ATOM 741 C C . GLU A 1 96 ? -11.763 -1.671 17.493 1.00 96.88 96 GLU A C 1
ATOM 743 O O . GLU A 1 96 ? -11.555 -2.310 16.460 1.00 96.88 96 GLU A O 1
ATOM 748 N N . THR A 1 97 ? -11.942 -0.348 17.476 1.00 96.25 97 THR A N 1
ATOM 749 C CA . THR A 1 97 ? -11.890 0.444 16.239 1.00 96.25 97 THR A CA 1
ATOM 750 C C . THR A 1 97 ? -10.528 0.320 15.564 1.00 96.25 97 THR A C 1
ATOM 752 O O . THR A 1 97 ? -10.465 0.106 14.354 1.00 96.25 97 THR A O 1
ATOM 755 N N . ALA A 1 98 ? -9.435 0.391 16.330 1.00 97.19 98 ALA A N 1
ATOM 756 C CA . ALA A 1 98 ? -8.084 0.261 15.798 1.00 97.19 98 ALA A CA 1
ATOM 757 C C . ALA A 1 98 ? -7.853 -1.117 15.156 1.00 97.19 98 ALA A C 1
ATOM 759 O O . ALA A 1 98 ? -7.320 -1.203 14.049 1.00 97.19 98 ALA A O 1
ATOM 760 N N . LYS A 1 99 ? -8.300 -2.201 15.808 1.00 96.75 99 LYS A N 1
ATOM 761 C CA . LYS A 1 99 ? -8.220 -3.564 15.248 1.00 96.75 99 LYS A CA 1
ATOM 762 C C . LYS A 1 99 ? -9.003 -3.674 13.941 1.00 96.75 99 LYS A C 1
ATOM 764 O O . LYS A 1 99 ? -8.461 -4.149 12.943 1.00 96.75 99 LYS A O 1
ATOM 769 N N . ASN A 1 100 ? -10.248 -3.199 13.927 1.00 96.50 100 ASN A N 1
ATOM 770 C CA . ASN A 1 100 ? -11.095 -3.245 12.737 1.00 96.50 100 ASN A CA 1
ATOM 771 C C . ASN A 1 100 ? -10.545 -2.394 11.591 1.00 96.50 100 ASN A C 1
ATOM 773 O O . ASN A 1 100 ? -10.676 -2.791 10.430 1.00 96.50 100 ASN A O 1
ATOM 777 N N . ALA A 1 101 ? -9.893 -1.273 11.908 1.00 96.81 101 ALA A N 1
ATOM 778 C CA . ALA A 1 101 ? -9.190 -0.440 10.943 1.00 96.81 101 ALA A CA 1
ATOM 779 C C . ALA A 1 101 ? -7.985 -1.176 10.333 1.00 96.81 101 ALA A C 1
ATOM 781 O O . ALA A 1 101 ? -7.852 -1.205 9.112 1.00 96.81 101 ALA A O 1
ATOM 782 N N . VAL A 1 102 ? -7.156 -1.847 11.145 1.00 96.94 102 VAL A N 1
ATOM 783 C CA . VAL A 1 102 ? -6.036 -2.668 10.642 1.00 96.94 102 VAL A CA 1
ATOM 784 C C . VAL A 1 102 ? -6.531 -3.779 9.715 1.00 96.94 102 VAL A C 1
ATOM 786 O O . VAL A 1 102 ? -5.991 -3.932 8.622 1.00 96.94 102 VAL A O 1
ATOM 789 N N . ILE A 1 103 ? -7.581 -4.511 10.106 1.00 95.00 103 ILE A N 1
ATOM 790 C CA . ILE A 1 103 ? -8.173 -5.594 9.295 1.00 95.00 103 ILE A CA 1
ATOM 791 C C . ILE A 1 103 ? -8.627 -5.083 7.919 1.00 95.00 103 ILE A C 1
ATOM 793 O O . ILE A 1 103 ? -8.520 -5.796 6.927 1.00 95.00 103 ILE A O 1
ATOM 797 N N . ARG A 1 104 ? -9.111 -3.840 7.856 1.00 94.38 104 ARG A N 1
ATOM 798 C CA . ARG A 1 104 ? -9.626 -3.200 6.635 1.00 94.38 104 ARG A CA 1
ATOM 799 C C . ARG A 1 104 ? -8.573 -2.405 5.864 1.00 94.38 104 ARG A C 1
ATOM 801 O O . ARG A 1 104 ? -8.938 -1.664 4.959 1.00 94.38 104 ARG A O 1
ATOM 808 N N . GLY A 1 105 ? -7.297 -2.479 6.247 1.00 93.56 105 GLY A N 1
ATOM 809 C CA . GLY A 1 105 ? -6.231 -1.717 5.587 1.00 93.56 105 GLY A CA 1
ATOM 810 C C . GLY A 1 105 ? -6.280 -0.201 5.826 1.00 93.56 105 GLY A C 1
ATOM 811 O O . GLY A 1 105 ? -5.583 0.573 5.174 1.00 93.56 105 GLY A O 1
ATOM 812 N N . LYS A 1 106 ? -7.099 0.244 6.781 1.00 95.12 106 LYS A N 1
ATOM 813 C CA . LYS A 1 106 ? -7.393 1.641 7.122 1.00 95.12 106 LYS A CA 1
ATOM 814 C C . LYS A 1 106 ? -6.369 2.201 8.117 1.00 95.12 106 LYS A C 1
ATOM 816 O O . LYS A 1 106 ? -6.709 2.644 9.213 1.00 95.12 106 LYS A O 1
ATOM 821 N N . PHE A 1 107 ? -5.088 2.157 7.757 1.00 95.38 107 PHE A N 1
ATOM 822 C CA . PHE A 1 107 ? -3.996 2.375 8.714 1.00 95.38 107 PHE A CA 1
ATOM 823 C C . PHE A 1 107 ? -3.935 3.779 9.323 1.00 95.38 107 PHE A C 1
ATOM 825 O O . PHE A 1 107 ? -3.557 3.893 10.483 1.00 95.38 107 PHE A O 1
ATOM 832 N N . ALA A 1 108 ? -4.369 4.824 8.611 1.00 94.56 108 ALA A N 1
ATOM 833 C CA . ALA A 1 108 ? -4.459 6.172 9.182 1.00 94.56 108 ALA A CA 1
ATOM 834 C C . ALA A 1 108 ? -5.465 6.242 10.349 1.00 94.56 108 ALA A C 1
ATOM 836 O O . ALA A 1 108 ? -5.186 6.856 11.374 1.00 94.56 108 ALA A O 1
ATOM 837 N N . TYR A 1 109 ? -6.603 5.548 10.235 1.00 95.81 109 TYR A N 1
ATOM 838 C CA . TYR A 1 109 ? -7.587 5.458 11.319 1.00 95.81 109 TYR A CA 1
ATOM 839 C C . TYR A 1 109 ? -7.087 4.576 12.471 1.00 95.81 109 TYR A C 1
ATOM 841 O O . TYR A 1 109 ? -7.315 4.887 13.638 1.00 95.81 109 TYR A O 1
ATOM 849 N N . ALA A 1 110 ? -6.366 3.492 12.165 1.00 97.25 110 ALA A N 1
ATOM 850 C CA . ALA A 1 110 ? -5.723 2.676 13.194 1.00 97.25 110 ALA A CA 1
ATOM 851 C C . ALA A 1 110 ? -4.659 3.469 13.974 1.00 97.25 110 ALA A C 1
ATOM 853 O O . ALA A 1 110 ? -4.597 3.371 15.200 1.00 97.25 110 ALA A O 1
ATOM 854 N N . GLU A 1 111 ? -3.844 4.265 13.275 1.00 97.25 111 GLU A N 1
ATOM 855 C CA . GLU A 1 111 ? -2.843 5.147 13.879 1.00 97.25 111 GLU A CA 1
ATOM 856 C C . GLU A 1 111 ? -3.492 6.156 14.818 1.00 97.25 111 GLU A C 1
ATOM 858 O O . GLU A 1 111 ? -3.077 6.243 15.974 1.00 97.25 111 GLU A O 1
ATOM 863 N N . ASP A 1 112 ? -4.548 6.835 14.364 1.00 95.88 112 ASP A N 1
ATOM 864 C CA . ASP A 1 112 ? -5.267 7.818 15.169 1.00 95.88 112 ASP A CA 1
ATOM 865 C C . ASP A 1 112 ? -5.850 7.189 16.445 1.00 95.88 112 ASP A C 1
ATOM 867 O O . ASP A 1 112 ? -5.660 7.723 17.539 1.00 95.88 112 ASP A O 1
ATOM 871 N N . ALA A 1 113 ? -6.465 6.003 16.346 1.00 96.38 113 ALA A N 1
ATOM 872 C CA . ALA A 1 113 ? -6.977 5.283 17.513 1.00 96.38 113 ALA A CA 1
ATOM 873 C C . ALA A 1 113 ? -5.863 4.914 18.506 1.00 96.38 113 ALA A C 1
ATOM 875 O O . ALA A 1 113 ? -5.979 5.194 19.700 1.00 96.38 113 ALA A O 1
ATOM 876 N N . TYR A 1 114 ? -4.762 4.317 18.037 1.00 97.81 114 TYR A N 1
ATOM 877 C CA . TYR A 1 114 ? -3.644 3.953 18.915 1.00 97.81 114 TYR A CA 1
ATOM 878 C C . TYR A 1 114 ? -2.929 5.175 19.502 1.00 97.81 114 TYR A C 1
ATOM 880 O O . TYR A 1 114 ? -2.411 5.108 20.619 1.00 97.81 114 TYR A O 1
ATOM 888 N N . ARG A 1 115 ? -2.918 6.301 18.783 1.00 96.56 115 ARG A N 1
ATOM 889 C CA . ARG A 1 115 ? -2.411 7.586 19.269 1.00 96.56 115 ARG A CA 1
ATOM 890 C C . ARG A 1 115 ? -3.292 8.144 20.386 1.00 96.56 115 ARG A C 1
ATOM 892 O O . ARG A 1 115 ? -2.744 8.571 21.398 1.00 96.56 115 ARG A O 1
ATOM 899 N N . LEU A 1 116 ? -4.619 8.108 20.239 1.00 94.44 116 LEU A N 1
ATOM 900 C CA . LEU A 1 116 ? -5.567 8.519 21.287 1.00 94.44 116 LEU A CA 1
ATOM 901 C C . LEU A 1 116 ? -5.461 7.645 22.542 1.00 94.44 116 LEU A C 1
ATOM 903 O O . LEU A 1 116 ? -5.583 8.150 23.653 1.00 94.44 116 LEU A O 1
ATOM 907 N N . LEU A 1 117 ? -5.172 6.356 22.366 1.00 96.06 117 LEU A N 1
ATOM 908 C CA . LEU A 1 117 ? -4.895 5.421 23.459 1.00 96.06 117 LEU A CA 1
ATOM 909 C C . LEU A 1 117 ? -3.510 5.606 24.101 1.00 96.06 117 LEU A C 1
ATOM 911 O O . LEU A 1 117 ? -3.243 5.028 25.149 1.00 96.06 117 LEU A O 1
ATOM 915 N N . GLY A 1 118 ? -2.609 6.368 23.475 1.00 97.25 118 GLY A N 1
ATOM 916 C CA . GLY A 1 118 ? -1.235 6.535 23.947 1.00 97.25 118 GLY A CA 1
ATOM 917 C C . GLY A 1 118 ? -0.346 5.297 23.779 1.00 97.25 118 GLY A C 1
ATOM 918 O O . GLY A 1 118 ? 0.719 5.260 24.382 1.00 97.25 118 GLY A O 1
ATOM 919 N N . ILE A 1 119 ? -0.751 4.316 22.958 1.00 97.88 119 ILE A N 1
ATOM 920 C CA . ILE A 1 119 ? -0.050 3.027 22.773 1.00 97.88 119 ILE A CA 1
ATOM 921 C C . ILE A 1 119 ? 0.539 2.838 21.365 1.00 97.88 119 ILE A C 1
ATOM 923 O O . ILE A 1 119 ? 0.848 1.724 20.938 1.00 97.88 119 ILE A O 1
ATOM 927 N N . LYS A 1 120 ? 0.652 3.912 20.576 1.00 97.38 120 LYS A N 1
ATOM 928 C CA . LYS A 1 120 ? 1.105 3.819 19.179 1.00 97.38 120 LYS A CA 1
ATOM 929 C C . LYS A 1 120 ? 2.472 3.144 19.039 1.00 97.38 120 LYS A C 1
ATOM 931 O O . LYS A 1 120 ? 2.636 2.270 18.190 1.00 97.38 120 LYS A O 1
ATOM 936 N N . LYS A 1 121 ? 3.456 3.551 19.847 1.00 97.75 121 LYS A N 1
ATOM 937 C CA . LYS A 1 121 ? 4.838 3.051 19.735 1.00 97.75 121 LYS A CA 1
ATOM 938 C C . LYS A 1 121 ? 4.914 1.565 20.079 1.00 97.75 121 LYS A C 1
ATOM 940 O O . LYS A 1 121 ? 5.620 0.805 19.422 1.00 97.75 121 LYS A O 1
ATOM 945 N N . GLU A 1 122 ? 4.142 1.158 21.075 1.00 98.38 122 GLU A N 1
ATOM 946 C CA . GLU A 1 122 ? 3.960 -0.211 21.528 1.00 98.38 122 GLU A CA 1
ATOM 947 C C . GLU A 1 122 ? 3.358 -1.060 20.409 1.00 98.38 122 GLU A C 1
ATOM 949 O O . GLU A 1 122 ? 3.853 -2.152 20.133 1.00 98.38 122 GLU A O 1
ATOM 954 N N . MET A 1 123 ? 2.353 -0.538 19.701 1.00 98.38 123 MET A N 1
ATOM 955 C CA . MET A 1 123 ? 1.737 -1.239 18.576 1.00 98.38 123 MET A CA 1
ATOM 956 C C . MET A 1 123 ? 2.671 -1.359 17.367 1.00 98.38 123 MET A C 1
ATOM 958 O O . MET A 1 123 ? 2.755 -2.443 16.790 1.00 98.38 123 MET A O 1
ATOM 962 N N . VAL A 1 124 ? 3.430 -0.314 17.015 1.00 98.19 124 VAL A N 1
ATOM 963 C CA . VAL A 1 124 ? 4.474 -0.392 15.970 1.00 98.19 124 VAL A CA 1
ATOM 964 C C . VAL A 1 124 ? 5.493 -1.486 16.313 1.00 98.19 124 VAL A C 1
ATOM 966 O O . VAL A 1 124 ? 5.797 -2.346 15.480 1.00 98.19 124 VAL A O 1
ATOM 969 N N . ALA A 1 125 ? 5.979 -1.509 17.559 1.00 98.38 125 ALA A N 1
ATOM 970 C CA . ALA A 1 125 ? 6.918 -2.522 18.030 1.00 98.38 125 ALA A CA 1
ATOM 971 C C . ALA A 1 125 ? 6.312 -3.937 17.998 1.00 98.38 125 ALA A C 1
ATOM 973 O O . ALA A 1 125 ? 6.967 -4.869 17.524 1.00 98.38 125 ALA A O 1
ATOM 974 N N . LEU A 1 126 ? 5.058 -4.090 18.438 1.00 98.38 126 LEU A N 1
ATOM 975 C CA . LEU A 1 126 ? 4.337 -5.363 18.449 1.00 98.38 126 LEU A CA 1
ATOM 976 C C . LEU A 1 126 ? 4.154 -5.927 17.036 1.00 98.38 126 LEU A C 1
ATOM 978 O O . LEU A 1 126 ? 4.442 -7.103 16.809 1.00 98.38 126 LEU A O 1
ATOM 982 N N . TYR A 1 127 ? 3.694 -5.116 16.080 1.00 98.56 127 TYR A N 1
ATOM 983 C CA . TYR A 1 127 ? 3.526 -5.563 14.695 1.00 98.56 127 TYR A CA 1
ATOM 984 C C . TYR A 1 127 ? 4.871 -5.898 14.047 1.00 98.56 127 TYR A C 1
ATOM 986 O O . TYR A 1 127 ? 4.985 -6.927 13.384 1.00 98.56 127 TYR A O 1
ATOM 994 N N . SER A 1 128 ? 5.923 -5.119 14.315 1.00 98.50 128 SER A N 1
ATOM 995 C CA . SER A 1 128 ? 7.269 -5.455 13.845 1.00 98.50 128 SER A CA 1
ATOM 996 C C . SER A 1 128 ? 7.758 -6.796 14.413 1.00 98.50 128 SER A C 1
ATOM 998 O O . SER A 1 128 ? 8.224 -7.643 13.653 1.00 98.50 128 SER A O 1
ATOM 1000 N N . GLN A 1 129 ? 7.587 -7.042 15.718 1.00 98.62 129 GLN A N 1
ATOM 1001 C CA . GLN A 1 129 ? 7.963 -8.306 16.363 1.00 98.62 129 GLN A CA 1
ATOM 1002 C C . GLN A 1 129 ? 7.165 -9.501 15.822 1.00 98.62 129 GLN A C 1
ATOM 1004 O O . GLN A 1 129 ? 7.739 -10.561 15.571 1.00 98.62 129 GLN A O 1
ATOM 1009 N N . ARG A 1 130 ? 5.854 -9.335 15.602 1.00 98.50 130 ARG A N 1
ATOM 1010 C CA . ARG A 1 130 ? 5.015 -10.353 14.949 1.00 98.50 130 ARG A CA 1
ATOM 1011 C C . ARG A 1 130 ? 5.501 -10.654 13.536 1.00 98.50 130 ARG A C 1
ATOM 1013 O O . ARG A 1 130 ? 5.569 -11.819 13.161 1.00 98.50 130 ARG A O 1
ATOM 1020 N N . GLY A 1 131 ? 5.898 -9.626 12.786 1.00 98.50 131 GLY A N 1
ATOM 1021 C CA . GLY A 1 131 ? 6.490 -9.784 11.461 1.00 98.50 131 GLY A CA 1
ATOM 1022 C C . GLY A 1 131 ? 7.730 -10.676 11.481 1.00 98.50 131 GLY A C 1
ATOM 1023 O O . GLY A 1 131 ? 7.818 -11.623 10.704 1.00 98.50 131 GLY A O 1
ATOM 1024 N N . GLU A 1 132 ? 8.650 -10.444 12.421 1.00 98.62 132 GLU A N 1
ATOM 1025 C CA . GLU A 1 132 ? 9.821 -11.315 12.589 1.00 98.62 132 GLU A CA 1
ATOM 1026 C C . GLU A 1 132 ? 9.445 -12.753 12.939 1.00 98.62 132 GLU A C 1
ATOM 1028 O O . GLU A 1 132 ? 10.032 -13.698 12.411 1.00 98.62 132 GLU A O 1
ATOM 1033 N N . GLN A 1 133 ? 8.488 -12.928 13.852 1.00 98.62 133 GLN A N 1
ATOM 1034 C CA . GLN A 1 133 ? 8.025 -14.250 14.250 1.00 98.62 133 GLN A CA 1
ATOM 1035 C C . GLN A 1 133 ? 7.453 -15.001 13.043 1.00 98.62 133 GLN A C 1
ATOM 1037 O O . GLN A 1 133 ? 7.826 -16.148 12.805 1.00 98.62 133 GLN A O 1
ATOM 1042 N N . PHE A 1 134 ? 6.626 -14.341 12.232 1.00 98.69 134 PHE A N 1
ATOM 1043 C CA . PHE A 1 134 ? 6.079 -14.934 11.019 1.00 98.69 134 PHE A CA 1
ATOM 1044 C C . PHE A 1 134 ? 7.154 -15.295 9.990 1.00 98.69 134 PHE A C 1
ATOM 1046 O O . PHE A 1 134 ? 7.027 -16.340 9.355 1.00 98.69 134 PHE A O 1
ATOM 1053 N N . LEU A 1 135 ? 8.234 -14.513 9.860 1.00 98.25 135 LEU A N 1
ATOM 1054 C CA . LEU A 1 135 ? 9.372 -14.897 9.012 1.00 98.25 135 LEU A CA 1
ATOM 1055 C C . LEU A 1 135 ? 10.033 -16.191 9.496 1.00 98.25 135 LEU A C 1
ATOM 1057 O O . LEU A 1 135 ? 10.298 -17.075 8.683 1.00 98.25 135 LEU A O 1
ATOM 1061 N N . ARG A 1 136 ? 10.257 -16.331 10.810 1.00 98.06 136 ARG A N 1
ATOM 1062 C CA . ARG A 1 136 ? 10.837 -17.553 11.403 1.00 98.06 136 ARG A CA 1
ATOM 1063 C C . ARG A 1 136 ? 9.924 -18.769 11.234 1.00 98.06 136 ARG A C 1
ATOM 1065 O O . ARG A 1 136 ? 10.414 -19.878 11.067 1.00 98.06 136 ARG A O 1
ATOM 1072 N N . GLU A 1 137 ? 8.611 -18.556 11.249 1.00 98.25 137 GLU A N 1
ATOM 1073 C CA . GLU A 1 137 ? 7.592 -19.589 11.014 1.00 98.25 137 GLU A CA 1
ATOM 1074 C C . GLU A 1 137 ? 7.349 -19.891 9.520 1.00 98.25 137 GLU A C 1
ATOM 1076 O O . GLU A 1 137 ? 6.504 -20.725 9.201 1.00 98.25 137 GLU A O 1
ATOM 1081 N N . GLY A 1 138 ? 8.032 -19.205 8.594 1.00 97.69 138 GLY A N 1
ATOM 1082 C CA . GLY A 1 138 ? 7.827 -19.368 7.149 1.00 97.69 138 GLY A CA 1
ATOM 1083 C C . GLY A 1 138 ? 6.512 -18.776 6.617 1.00 97.69 138 GLY A C 1
ATOM 1084 O O . GLY A 1 138 ? 6.143 -19.011 5.470 1.00 97.69 138 GLY A O 1
ATOM 1085 N N . LYS A 1 139 ? 5.793 -17.982 7.419 1.00 98.44 139 LYS A N 1
ATOM 1086 C CA . LYS A 1 139 ? 4.516 -17.342 7.060 1.00 98.44 139 LYS A CA 1
ATOM 1087 C C . LYS A 1 139 ? 4.749 -15.990 6.384 1.00 98.44 139 LYS A C 1
ATOM 1089 O O . LYS A 1 139 ? 4.382 -14.937 6.906 1.00 98.44 139 LYS A O 1
ATOM 1094 N N . THR A 1 140 ? 5.354 -16.021 5.204 1.00 97.94 140 THR A N 1
ATOM 1095 C CA . THR A 1 140 ? 5.872 -14.835 4.506 1.00 97.94 140 THR A CA 1
ATOM 1096 C C . THR A 1 140 ? 4.833 -13.730 4.274 1.00 97.94 140 THR A C 1
ATOM 1098 O O . THR A 1 140 ? 5.110 -12.568 4.564 1.00 97.94 140 THR A O 1
ATOM 1101 N N . SER A 1 141 ? 3.609 -14.062 3.847 1.00 97.56 141 SER A N 1
ATOM 1102 C CA . SER A 1 141 ? 2.559 -13.050 3.632 1.00 97.56 141 SER A CA 1
ATOM 1103 C C . SER A 1 141 ? 2.132 -12.361 4.930 1.00 97.56 141 SER A C 1
ATOM 1105 O O . SER A 1 141 ? 1.939 -11.148 4.958 1.00 97.56 141 SER A O 1
ATOM 1107 N N . HIS A 1 142 ? 2.061 -13.108 6.037 1.00 98.25 142 HIS A N 1
ATOM 1108 C CA . HIS A 1 142 ? 1.738 -12.542 7.350 1.00 98.25 142 HIS A CA 1
ATOM 1109 C C . HIS A 1 142 ? 2.859 -11.627 7.851 1.00 98.25 142 HIS A C 1
ATOM 1111 O O . HIS A 1 142 ? 2.587 -10.587 8.459 1.00 98.25 142 HIS A O 1
ATOM 1117 N N . ALA A 1 143 ? 4.115 -11.983 7.568 1.00 98.56 143 ALA A N 1
ATOM 1118 C CA . ALA A 1 143 ? 5.254 -11.130 7.866 1.00 98.56 143 ALA A CA 1
ATOM 1119 C C . ALA A 1 143 ? 5.193 -9.807 7.094 1.00 98.56 143 ALA A C 1
ATOM 1121 O O . ALA A 1 143 ? 5.266 -8.748 7.717 1.00 98.56 143 ALA A O 1
ATOM 1122 N N . ALA A 1 144 ? 4.998 -9.862 5.770 1.00 98.31 144 ALA A N 1
ATOM 1123 C CA . ALA A 1 144 ? 4.889 -8.678 4.917 1.00 98.31 144 ALA A CA 1
ATOM 1124 C C . ALA A 1 144 ? 3.800 -7.718 5.422 1.00 98.31 144 ALA A C 1
ATOM 1126 O O . ALA A 1 144 ? 4.074 -6.541 5.655 1.00 98.31 144 ALA A O 1
ATOM 1127 N N . MET A 1 145 ? 2.600 -8.243 5.697 1.00 98.12 145 MET A N 1
ATOM 1128 C CA . MET A 1 145 ? 1.492 -7.446 6.227 1.00 98.12 145 MET A CA 1
ATOM 1129 C C . MET A 1 145 ? 1.793 -6.859 7.607 1.00 98.12 145 MET A C 1
ATOM 1131 O O . MET A 1 145 ? 1.468 -5.705 7.865 1.00 98.12 145 MET A O 1
ATOM 1135 N N . SER A 1 146 ? 2.459 -7.603 8.491 1.00 98.50 146 SER A N 1
ATOM 1136 C CA . SER A 1 146 ? 2.817 -7.095 9.822 1.00 98.50 146 SER A CA 1
ATOM 1137 C C . SER A 1 146 ? 3.809 -5.927 9.746 1.00 98.50 146 SER A C 1
ATOM 1139 O O . SER A 1 146 ? 3.637 -4.928 10.442 1.00 98.50 146 SER A O 1
ATOM 1141 N N . PHE A 1 147 ? 4.816 -6.008 8.869 1.00 98.56 147 PHE A N 1
ATOM 1142 C CA . PHE A 1 147 ? 5.751 -4.901 8.638 1.00 98.56 147 PHE A CA 1
ATOM 1143 C C . PHE A 1 147 ? 5.087 -3.699 7.961 1.00 98.56 147 PHE A C 1
ATOM 1145 O O . PHE A 1 147 ? 5.387 -2.567 8.332 1.00 98.56 147 PHE A O 1
ATOM 1152 N N . LEU A 1 148 ? 4.161 -3.932 7.029 1.00 97.69 148 LEU A N 1
ATOM 1153 C CA . LEU A 1 148 ? 3.378 -2.877 6.389 1.00 97.69 148 LEU A CA 1
ATOM 1154 C C . LEU A 1 148 ? 2.472 -2.138 7.385 1.00 97.69 148 LEU A C 1
ATOM 1156 O O . LEU A 1 148 ? 2.383 -0.911 7.346 1.00 97.69 148 LEU A O 1
ATOM 1160 N N . VAL A 1 149 ? 1.814 -2.864 8.294 1.00 98.06 149 VAL A N 1
ATOM 1161 C CA . VAL A 1 149 ? 1.030 -2.252 9.375 1.00 98.06 149 VAL A CA 1
ATOM 1162 C C . VAL A 1 149 ? 1.952 -1.436 10.274 1.00 98.06 149 VAL A C 1
ATOM 1164 O O . VAL A 1 149 ? 1.667 -0.272 10.529 1.00 98.06 149 VAL A O 1
ATOM 1167 N N . ALA A 1 150 ? 3.082 -2.003 10.709 1.00 98.38 150 ALA A N 1
ATOM 1168 C CA . ALA A 1 150 ? 4.042 -1.287 11.546 1.00 98.38 150 ALA A CA 1
ATOM 1169 C C . ALA A 1 150 ? 4.540 0.007 10.877 1.00 98.38 150 ALA A C 1
ATOM 1171 O O . ALA A 1 150 ? 4.545 1.051 11.526 1.00 98.38 150 ALA A O 1
ATOM 1172 N N . SER A 1 151 ? 4.898 -0.033 9.587 1.00 97.81 151 SER A N 1
ATOM 1173 C CA . SER A 1 151 ? 5.370 1.157 8.870 1.00 97.81 151 SER A CA 1
ATOM 1174 C C . SER A 1 151 ? 4.272 2.196 8.688 1.00 97.81 151 SER A C 1
ATOM 1176 O O . SER A 1 151 ? 4.525 3.383 8.864 1.00 97.81 151 SER A O 1
ATOM 1178 N N . SER A 1 152 ? 3.043 1.761 8.410 1.00 96.56 152 SER A N 1
ATOM 1179 C CA . SER A 1 152 ? 1.904 2.662 8.222 1.00 96.56 152 SER A CA 1
ATOM 1180 C C . SER A 1 152 ? 1.419 3.278 9.537 1.00 96.56 152 SER A C 1
ATOM 1182 O O . SER A 1 152 ? 0.913 4.391 9.535 1.00 96.56 152 SER A O 1
ATOM 1184 N N . LEU A 1 153 ? 1.589 2.595 10.672 1.00 96.88 153 LEU A N 1
ATOM 1185 C CA . LEU A 1 153 ? 1.330 3.178 11.991 1.00 96.88 153 LEU A CA 1
ATOM 1186 C C . LEU A 1 153 ? 2.404 4.201 12.388 1.00 96.88 153 LEU A C 1
ATOM 1188 O O . LEU A 1 153 ? 2.094 5.184 13.057 1.00 96.88 153 LEU A O 1
ATOM 1192 N N . ASP A 1 154 ? 3.662 3.995 11.992 1.00 97.00 154 ASP A N 1
ATOM 1193 C CA . ASP A 1 154 ? 4.721 4.974 12.262 1.00 97.00 154 ASP A CA 1
ATOM 1194 C C . ASP A 1 154 ? 4.636 6.185 11.311 1.00 97.00 154 ASP A C 1
ATOM 1196 O O . ASP A 1 154 ? 4.859 7.323 11.728 1.00 97.00 154 ASP A O 1
ATOM 1200 N N . GLN A 1 155 ? 4.225 5.955 10.056 1.00 93.56 155 GLN A N 1
ATOM 1201 C CA . GLN A 1 155 ? 4.104 6.956 8.990 1.00 93.56 155 GLN A CA 1
ATOM 1202 C C . GLN A 1 155 ? 2.719 6.905 8.289 1.00 93.56 155 GLN A C 1
ATOM 1204 O O . GLN A 1 155 ? 2.595 6.392 7.173 1.00 93.56 155 GLN A O 1
ATOM 1209 N N . PRO A 1 156 ? 1.659 7.472 8.900 1.00 85.50 156 PRO A N 1
ATOM 1210 C CA . PRO A 1 156 ? 0.260 7.263 8.486 1.00 85.50 156 PRO A CA 1
ATOM 1211 C C . PRO A 1 156 ? -0.165 7.934 7.180 1.00 85.50 156 PRO A C 1
ATOM 1213 O O . PRO A 1 156 ? -1.151 7.514 6.579 1.00 85.50 156 PRO A O 1
ATOM 1216 N N . VAL A 1 157 ? 0.568 8.946 6.706 1.00 84.31 157 VAL A N 1
ATOM 1217 C CA . VAL A 1 157 ? 0.287 9.603 5.411 1.00 84.31 157 VAL A CA 1
ATOM 1218 C C . VAL A 1 157 ? 0.576 8.661 4.232 1.00 84.31 157 VAL A C 1
ATOM 1220 O O . VAL A 1 157 ? 0.150 8.913 3.108 1.00 84.31 157 VAL A O 1
ATOM 1223 N N . GLY A 1 158 ? 1.253 7.540 4.495 1.00 82.75 158 GLY A N 1
ATOM 1224 C CA . GLY A 1 158 ? 1.704 6.621 3.470 1.00 82.75 158 GLY A CA 1
ATOM 1225 C C . GLY A 1 158 ? 2.814 7.226 2.602 1.00 82.75 158 GLY A C 1
ATOM 1226 O O . GLY A 1 158 ? 3.128 8.418 2.675 1.00 82.75 158 GLY A O 1
ATOM 1227 N N . PRO A 1 159 ? 3.461 6.394 1.782 1.00 88.31 159 PRO A N 1
ATOM 1228 C CA . PRO A 1 159 ? 4.475 6.859 0.850 1.00 88.31 159 PRO A CA 1
ATOM 1229 C C . PRO A 1 159 ? 3.890 7.753 -0.244 1.00 88.31 159 PRO A C 1
ATOM 1231 O O . PRO A 1 159 ? 2.955 7.374 -0.946 1.00 88.31 159 PRO A O 1
ATOM 1234 N N . ASN A 1 160 ? 4.521 8.904 -0.479 1.00 94.06 160 ASN A N 1
ATOM 1235 C CA . ASN A 1 160 ? 4.270 9.689 -1.684 1.00 94.06 160 ASN A CA 1
ATOM 1236 C C . ASN A 1 160 ? 5.077 9.106 -2.854 1.00 94.06 160 ASN A C 1
ATOM 1238 O O . ASN A 1 160 ? 6.154 9.600 -3.197 1.00 94.06 160 ASN A O 1
ATOM 1242 N N . PHE A 1 161 ? 4.571 8.034 -3.463 1.00 96.94 161 PHE A N 1
ATOM 1243 C CA . PHE A 1 161 ? 5.272 7.355 -4.554 1.00 96.94 161 PHE A CA 1
ATOM 1244 C C . PHE A 1 161 ? 5.470 8.226 -5.797 1.00 96.94 161 PHE A C 1
ATOM 1246 O O . PHE A 1 161 ? 6.476 8.068 -6.490 1.00 96.94 161 PHE A O 1
ATOM 1253 N N . GLN A 1 162 ? 4.592 9.208 -6.027 1.00 96.25 162 GLN A N 1
ATOM 1254 C CA . GLN A 1 162 ? 4.760 10.203 -7.088 1.00 96.25 162 GLN A CA 1
ATOM 1255 C C . GLN A 1 162 ? 6.066 10.997 -6.925 1.00 96.25 162 GLN A C 1
ATOM 1257 O O . GLN A 1 162 ? 6.663 11.425 -7.911 1.00 96.25 162 GLN A O 1
ATOM 1262 N N . TYR A 1 163 ? 6.531 11.177 -5.687 1.00 96.19 163 TYR A N 1
ATOM 1263 C CA . TYR A 1 163 ? 7.808 11.812 -5.373 1.00 96.19 163 TYR A CA 1
ATOM 1264 C C . TYR A 1 163 ? 8.955 10.798 -5.253 1.00 96.19 163 TYR A C 1
ATOM 1266 O O . TYR A 1 163 ? 10.021 11.009 -5.834 1.00 96.19 163 TYR A O 1
ATOM 1274 N N . LEU A 1 164 ? 8.736 9.679 -4.553 1.00 95.69 164 LEU A N 1
ATOM 1275 C CA . LEU A 1 164 ? 9.769 8.662 -4.316 1.00 95.69 164 LEU A CA 1
ATOM 1276 C C . LEU A 1 164 ? 10.224 7.975 -5.614 1.00 95.69 164 LEU A C 1
ATOM 1278 O O . LEU A 1 164 ? 11.411 7.711 -5.789 1.00 95.69 164 LEU A O 1
ATOM 1282 N N . GLY A 1 165 ? 9.306 7.711 -6.548 1.00 95.81 165 GLY A N 1
ATOM 1283 C CA . GLY A 1 165 ? 9.618 7.075 -7.830 1.00 95.81 165 GLY A CA 1
ATOM 1284 C C . GLY A 1 165 ? 10.675 7.849 -8.625 1.00 95.81 165 GLY A C 1
ATOM 1285 O O . GLY A 1 165 ? 11.745 7.310 -8.894 1.00 95.81 165 GLY A O 1
ATOM 1286 N N . PRO A 1 166 ? 10.470 9.141 -8.936 1.00 95.31 166 PRO A N 1
ATOM 1287 C CA . PRO A 1 166 ? 11.497 9.980 -9.552 1.00 95.31 166 PRO A CA 1
ATOM 1288 C C . PRO A 1 166 ? 12.827 10.048 -8.790 1.00 95.31 166 PRO A C 1
ATOM 1290 O O . PRO A 1 166 ? 13.878 10.140 -9.426 1.00 95.31 166 PRO A O 1
ATOM 1293 N N . GLN A 1 167 ? 12.816 9.987 -7.453 1.00 94.44 167 GLN A N 1
ATOM 1294 C CA . GLN A 1 167 ? 14.052 9.998 -6.663 1.00 94.44 167 GLN A CA 1
ATOM 1295 C C . GLN A 1 167 ? 14.928 8.771 -6.928 1.00 94.44 167 GLN A C 1
ATOM 1297 O O . GLN A 1 167 ? 16.144 8.933 -7.077 1.00 94.44 167 GLN A O 1
ATOM 1302 N N . LEU A 1 168 ? 14.325 7.586 -7.095 1.00 92.19 168 LEU A N 1
ATOM 1303 C CA . LEU A 1 168 ? 15.038 6.368 -7.510 1.00 92.19 168 LEU A CA 1
ATOM 1304 C C . LEU A 1 168 ? 15.775 6.547 -8.848 1.00 92.19 168 LEU A C 1
ATOM 1306 O O . LEU A 1 168 ? 16.792 5.900 -9.098 1.00 92.19 168 LEU A O 1
ATOM 1310 N N . HIS A 1 169 ? 15.279 7.451 -9.700 1.00 92.75 169 HIS A N 1
ATOM 1311 C CA . HIS A 1 169 ? 15.809 7.722 -11.038 1.00 92.75 169 HIS A CA 1
ATOM 1312 C C . HIS A 1 169 ? 16.732 8.939 -11.123 1.00 92.75 169 HIS A C 1
ATOM 1314 O O . HIS A 1 169 ? 17.261 9.241 -12.196 1.00 92.75 169 HIS A O 1
ATOM 1320 N N . SER A 1 170 ? 16.964 9.634 -10.008 1.00 89.00 170 SER A N 1
ATOM 1321 C CA . SER A 1 170 ? 17.721 10.894 -9.963 1.00 89.00 170 SER A CA 1
ATOM 1322 C C . SER A 1 170 ? 19.144 10.784 -10.528 1.00 89.00 170 SER A C 1
ATOM 1324 O O . SER A 1 170 ? 19.679 11.749 -11.084 1.00 89.00 170 SER A O 1
ATOM 1326 N N . THR A 1 171 ? 19.750 9.597 -10.450 1.00 86.50 171 THR A N 1
ATOM 1327 C CA . THR A 1 171 ? 21.099 9.325 -10.956 1.00 86.50 171 THR A CA 1
ATOM 1328 C C . THR A 1 171 ? 21.118 8.717 -12.355 1.00 86.50 171 THR A C 1
ATOM 1330 O O . THR A 1 171 ? 22.159 8.776 -13.003 1.00 86.50 171 THR A O 1
ATOM 1333 N N . CYS A 1 172 ? 20.004 8.207 -12.891 1.00 85.62 172 CYS A N 1
ATOM 1334 C CA . CYS A 1 172 ? 20.020 7.369 -14.097 1.00 85.62 172 CYS A CA 1
ATOM 1335 C C . CYS A 1 172 ? 20.534 8.088 -15.353 1.00 85.62 172 CYS A C 1
ATOM 1337 O O . CYS A 1 172 ? 21.188 7.468 -16.187 1.00 85.62 172 CYS A O 1
ATOM 1339 N N . LEU A 1 173 ? 20.330 9.406 -15.463 1.00 86.69 173 LEU A N 1
ATOM 1340 C CA . LEU A 1 173 ? 20.869 10.205 -16.572 1.00 86.69 173 LEU A CA 1
ATOM 1341 C C . LEU A 1 173 ? 22.353 10.573 -16.404 1.00 86.69 173 LEU A C 1
ATOM 1343 O O . LEU A 1 173 ? 23.056 10.729 -17.400 1.00 86.69 173 LEU A O 1
ATOM 1347 N N . ARG A 1 174 ? 22.830 10.747 -15.164 1.00 87.38 174 ARG A N 1
ATOM 1348 C CA . ARG A 1 174 ? 24.203 11.206 -14.868 1.00 87.38 174 ARG A CA 1
ATOM 1349 C C . ARG A 1 174 ? 25.172 10.042 -14.677 1.00 87.38 174 ARG A C 1
ATOM 1351 O O . ARG A 1 174 ? 26.325 10.120 -15.082 1.00 87.38 174 ARG A O 1
ATOM 1358 N N . GLN A 1 175 ? 24.697 8.978 -14.043 1.00 87.38 175 GLN A N 1
ATOM 1359 C CA . GLN A 1 175 ? 25.444 7.785 -13.677 1.00 87.38 175 GLN A CA 1
ATOM 1360 C C . GLN A 1 175 ? 24.582 6.538 -13.945 1.00 87.38 175 GLN A C 1
ATOM 1362 O O . GLN A 1 175 ? 24.114 5.886 -13.015 1.00 87.38 175 GLN A O 1
ATOM 1367 N N . PRO A 1 176 ? 24.385 6.144 -15.217 1.00 82.00 176 PRO A N 1
ATOM 1368 C CA . PRO A 1 176 ? 23.586 4.960 -15.548 1.00 82.00 176 PRO A CA 1
ATOM 1369 C C . PRO A 1 176 ? 24.085 3.682 -14.853 1.00 82.00 176 PRO A C 1
ATOM 1371 O O . PRO A 1 176 ? 23.301 2.787 -14.565 1.00 82.00 176 PRO A O 1
ATOM 1374 N N . LYS A 1 177 ? 25.392 3.628 -14.548 1.00 81.94 177 LYS A N 1
ATOM 1375 C CA . LYS A 1 177 ? 26.075 2.532 -13.842 1.00 81.94 177 LYS A CA 1
ATOM 1376 C C . LYS A 1 177 ? 25.799 2.449 -12.334 1.00 81.94 177 LYS A C 1
ATOM 1378 O O . LYS A 1 177 ? 26.262 1.505 -11.707 1.00 81.94 177 LYS A O 1
ATOM 1383 N N . THR A 1 178 ? 25.060 3.392 -11.760 1.00 80.19 178 THR A N 1
ATOM 1384 C CA . THR A 1 178 ? 24.632 3.358 -10.350 1.00 80.19 178 THR A CA 1
ATOM 1385 C C . THR A 1 178 ? 23.113 3.457 -10.209 1.00 80.19 178 THR A C 1
ATOM 1387 O O . THR A 1 178 ? 22.591 3.579 -9.107 1.00 80.19 178 THR A O 1
ATOM 1390 N N . CYS A 1 179 ? 22.390 3.424 -11.329 1.00 83.94 179 CYS A N 1
ATOM 1391 C CA . CYS A 1 179 ? 20.938 3.486 -11.353 1.00 83.94 179 CYS A CA 1
ATOM 1392 C C . CYS A 1 179 ? 20.350 2.199 -10.749 1.00 83.94 179 CYS A C 1
ATOM 1394 O O . CYS A 1 179 ? 20.822 1.105 -11.062 1.00 83.94 179 CYS A O 1
ATOM 1396 N N . VAL A 1 180 ? 19.277 2.316 -9.955 1.00 83.81 180 VAL A N 1
ATOM 1397 C CA . VAL A 1 180 ? 18.598 1.166 -9.314 1.00 83.81 180 VAL A CA 1
ATOM 1398 C C . VAL A 1 180 ? 18.262 0.054 -10.324 1.00 83.81 180 VAL A C 1
ATOM 1400 O O . VAL A 1 180 ? 18.342 -1.132 -10.040 1.00 83.81 180 VAL A O 1
ATOM 1403 N N . THR A 1 181 ? 17.997 0.452 -11.566 1.00 79.75 181 THR A N 1
ATOM 1404 C CA . THR A 1 181 ? 17.564 -0.400 -12.681 1.00 79.75 181 THR A CA 1
ATOM 1405 C C . THR A 1 181 ? 18.589 -1.418 -13.184 1.00 79.75 181 THR A C 1
ATOM 1407 O O . THR A 1 181 ? 18.236 -2.318 -13.946 1.00 79.75 181 THR A O 1
ATOM 1410 N N . ILE A 1 182 ? 19.858 -1.292 -12.796 1.00 87.94 182 ILE A N 1
ATOM 1411 C CA . ILE A 1 182 ? 20.921 -2.214 -13.217 1.00 87.94 182 ILE A CA 1
ATOM 1412 C C . ILE A 1 182 ? 21.511 -3.026 -12.063 1.00 87.94 182 ILE A C 1
ATOM 1414 O O . ILE A 1 182 ? 22.403 -3.845 -12.310 1.00 87.94 182 ILE A O 1
ATOM 1418 N N . LEU A 1 183 ? 21.002 -2.834 -10.843 1.00 91.62 183 LEU A N 1
ATOM 1419 C CA . LEU A 1 183 ? 21.406 -3.615 -9.681 1.00 91.62 183 LEU A CA 1
ATOM 1420 C C . LEU A 1 183 ? 21.205 -5.121 -9.934 1.00 91.62 183 LEU A C 1
ATOM 1422 O O . LEU A 1 183 ? 20.344 -5.509 -10.742 1.00 91.62 183 LEU A O 1
ATOM 1426 N N . PRO A 1 184 ? 21.997 -5.984 -9.275 1.00 94.62 184 PRO A N 1
ATOM 1427 C CA . PRO A 1 184 ? 21.693 -7.407 -9.175 1.00 94.62 184 PRO A CA 1
ATOM 1428 C C . PRO A 1 184 ? 20.267 -7.633 -8.657 1.00 94.62 184 PRO A C 1
ATOM 1430 O O . PRO A 1 184 ? 19.742 -6.821 -7.900 1.00 94.62 184 PRO A O 1
ATOM 1433 N N . ILE A 1 185 ? 19.636 -8.744 -9.053 1.00 94.81 185 ILE A N 1
ATOM 1434 C CA . ILE A 1 185 ? 18.225 -9.011 -8.719 1.00 94.81 185 ILE A CA 1
ATOM 1435 C C . ILE A 1 185 ? 17.976 -9.001 -7.206 1.00 94.81 185 ILE A C 1
ATOM 1437 O O . ILE A 1 185 ? 16.979 -8.440 -6.771 1.00 94.81 185 ILE A O 1
ATOM 1441 N N . GLU A 1 186 ? 18.885 -9.558 -6.405 1.00 96.44 186 GLU A N 1
ATOM 1442 C CA . GLU A 1 186 ? 18.767 -9.536 -4.942 1.00 96.44 186 GLU A CA 1
ATOM 1443 C C . GLU A 1 186 ? 18.775 -8.107 -4.379 1.00 96.44 186 GLU A C 1
ATOM 1445 O O . GLU A 1 186 ? 17.865 -7.733 -3.645 1.00 96.44 186 GLU A O 1
ATOM 1450 N N . GLU A 1 187 ? 19.737 -7.275 -4.784 1.00 96.06 187 GLU A N 1
ATOM 1451 C CA . GLU A 1 187 ? 19.803 -5.868 -4.365 1.00 96.06 187 GLU A CA 1
ATOM 1452 C C . GLU A 1 187 ? 18.584 -5.065 -4.841 1.00 96.06 187 GLU A C 1
ATOM 1454 O O . GLU A 1 187 ? 18.115 -4.161 -4.151 1.00 96.06 187 GLU A O 1
ATOM 1459 N N . LEU A 1 188 ? 18.038 -5.405 -6.010 1.00 95.50 188 LEU A N 1
ATOM 1460 C CA . LEU A 1 188 ? 16.834 -4.776 -6.536 1.00 95.50 188 LEU A CA 1
ATOM 1461 C C . LEU A 1 188 ? 15.577 -5.175 -5.751 1.00 95.50 188 LEU A C 1
ATOM 1463 O O . LEU A 1 188 ? 14.706 -4.333 -5.537 1.00 95.50 188 LEU A O 1
ATOM 1467 N N . ILE A 1 189 ? 15.484 -6.430 -5.300 1.00 97.50 189 ILE A N 1
ATOM 1468 C CA . ILE A 1 189 ? 14.417 -6.879 -4.398 1.00 97.50 189 ILE A CA 1
ATOM 1469 C C . ILE A 1 189 ? 14.514 -6.122 -3.068 1.00 97.50 189 ILE A C 1
ATOM 1471 O O . ILE A 1 189 ? 13.503 -5.605 -2.590 1.00 97.50 189 ILE A O 1
ATOM 1475 N N . ASP A 1 190 ? 15.719 -5.988 -2.510 1.00 97.81 190 ASP A N 1
ATOM 1476 C CA . ASP A 1 190 ? 15.956 -5.235 -1.275 1.00 97.81 190 ASP A CA 1
ATOM 1477 C C . ASP A 1 190 ? 15.543 -3.761 -1.425 1.00 97.81 190 ASP A C 1
ATOM 1479 O O . ASP A 1 190 ? 14.805 -3.230 -0.589 1.00 97.81 190 ASP A O 1
ATOM 1483 N N . ALA A 1 191 ? 15.951 -3.116 -2.525 1.00 96.25 191 ALA A N 1
ATOM 1484 C CA . ALA A 1 191 ? 15.556 -1.749 -2.857 1.00 96.25 191 ALA A CA 1
ATOM 1485 C C . ALA A 1 191 ? 14.036 -1.619 -3.046 1.00 96.25 191 ALA A C 1
ATOM 1487 O O . ALA A 1 191 ? 13.440 -0.635 -2.609 1.00 96.25 191 ALA A O 1
ATOM 1488 N N . GLY A 1 192 ? 13.393 -2.617 -3.656 1.00 97.12 192 GLY A N 1
ATOM 1489 C CA . GLY A 1 192 ? 11.948 -2.632 -3.852 1.00 97.12 192 GLY A CA 1
ATOM 1490 C C . GLY A 1 192 ? 11.160 -2.750 -2.555 1.00 97.12 192 GLY A C 1
ATOM 1491 O O . GLY A 1 192 ? 10.184 -2.026 -2.367 1.00 97.12 192 GLY A O 1
ATOM 1492 N N . ILE A 1 193 ? 11.609 -3.594 -1.624 1.00 98.38 193 ILE A N 1
ATOM 1493 C CA . ILE A 1 193 ? 10.997 -3.704 -0.293 1.00 98.38 193 ILE A CA 1
ATOM 1494 C C . ILE A 1 193 ? 11.141 -2.383 0.466 1.00 98.38 193 ILE A C 1
ATOM 1496 O O . ILE A 1 193 ? 10.152 -1.884 1.001 1.00 98.38 193 ILE A O 1
ATOM 1500 N N . GLN A 1 194 ? 12.341 -1.791 0.472 1.00 97.50 194 GLN A N 1
ATOM 1501 C CA . GLN A 1 194 ? 12.580 -0.486 1.101 1.00 97.50 194 GLN A CA 1
ATOM 1502 C C . GLN A 1 194 ? 11.677 0.599 0.513 1.00 97.50 194 GLN A C 1
ATOM 1504 O O . GLN A 1 194 ? 11.061 1.360 1.256 1.00 97.50 194 GLN A O 1
ATOM 1509 N N . TYR A 1 195 ? 11.555 0.630 -0.813 1.00 97.19 195 TYR A N 1
ATOM 1510 C CA . TYR A 1 195 ? 10.717 1.581 -1.528 1.00 97.19 195 TYR A CA 1
ATOM 1511 C C . TYR A 1 195 ? 9.224 1.417 -1.202 1.00 97.19 195 TYR A C 1
ATOM 1513 O O . TYR A 1 195 ? 8.577 2.398 -0.846 1.00 97.19 195 TYR A O 1
ATOM 1521 N N . LEU A 1 196 ? 8.673 0.198 -1.269 1.00 97.69 196 LEU A N 1
ATOM 1522 C CA . LEU A 1 196 ? 7.236 -0.048 -1.056 1.00 97.69 196 LEU A CA 1
ATOM 1523 C C . LEU A 1 196 ? 6.800 0.068 0.413 1.00 97.69 196 LEU A C 1
ATOM 1525 O O . LEU A 1 196 ? 5.650 0.439 0.690 1.00 97.69 196 LEU A O 1
ATOM 1529 N N . LEU A 1 197 ? 7.698 -0.240 1.356 1.00 96.94 197 LEU A N 1
ATOM 1530 C CA . LEU A 1 197 ? 7.479 0.039 2.778 1.00 96.94 197 LEU A CA 1
ATOM 1531 C C . LEU A 1 197 ? 7.686 1.517 3.114 1.00 96.94 197 LEU A C 1
ATOM 1533 O O . LEU A 1 197 ? 7.044 1.996 4.048 1.00 96.94 197 LEU A O 1
ATOM 1537 N N . ALA A 1 198 ? 8.573 2.198 2.380 1.00 96.00 198 ALA A N 1
ATOM 1538 C CA . ALA A 1 198 ? 9.026 3.571 2.602 1.00 96.00 198 ALA A CA 1
ATOM 1539 C C . ALA A 1 198 ? 9.455 3.852 4.047 1.00 96.00 198 ALA A C 1
ATOM 1541 O O . ALA A 1 198 ? 9.212 4.922 4.596 1.00 96.00 198 ALA A O 1
ATOM 1542 N N . HIS A 1 199 ? 10.094 2.866 4.675 1.00 96.94 199 HIS A N 1
ATOM 1543 C CA . HIS A 1 199 ? 10.496 2.953 6.069 1.00 96.94 199 HIS A CA 1
ATOM 1544 C C . HIS A 1 199 ? 11.826 2.236 6.295 1.00 96.94 199 HIS A C 1
ATOM 1546 O O . HIS A 1 199 ? 11.860 1.018 6.488 1.00 96.94 199 HIS A O 1
ATOM 1552 N N . ASP A 1 200 ? 12.920 2.994 6.356 1.00 96.00 200 ASP A N 1
ATOM 1553 C CA . ASP A 1 200 ? 14.288 2.459 6.384 1.00 96.00 200 ASP A CA 1
ATOM 1554 C C . ASP A 1 200 ? 14.512 1.451 7.515 1.00 96.00 200 ASP A C 1
ATOM 1556 O O . ASP A 1 200 ? 14.887 0.309 7.262 1.00 96.00 200 ASP A O 1
ATOM 1560 N N . ALA A 1 201 ? 14.219 1.827 8.766 1.00 97.69 201 ALA A N 1
ATOM 1561 C CA . ALA A 1 201 ? 14.516 0.970 9.918 1.00 97.69 201 ALA A CA 1
ATOM 1562 C C . ALA A 1 201 ? 13.757 -0.372 9.888 1.00 97.69 201 ALA A C 1
ATOM 1564 O O . ALA A 1 201 ? 14.353 -1.426 10.112 1.00 97.69 201 ALA A O 1
ATOM 1565 N N . LEU A 1 202 ? 12.456 -0.354 9.576 1.00 98.25 202 LEU A N 1
ATOM 1566 C CA . LEU A 1 202 ? 11.643 -1.568 9.462 1.00 98.25 202 LEU A CA 1
ATOM 1567 C C . LEU A 1 202 ? 12.035 -2.414 8.250 1.00 98.25 202 LEU A C 1
ATOM 1569 O O . LEU A 1 202 ? 12.072 -3.638 8.357 1.00 98.25 202 LEU A O 1
ATOM 1573 N N . SER A 1 203 ? 12.384 -1.776 7.132 1.00 98.06 203 SER A N 1
ATOM 1574 C CA . SER A 1 203 ? 12.849 -2.477 5.935 1.00 98.06 203 SER A CA 1
ATOM 1575 C C . SER A 1 203 ? 14.173 -3.187 6.201 1.00 98.06 203 SER A C 1
ATOM 1577 O O . SER A 1 203 ? 14.278 -4.379 5.948 1.00 98.06 203 SER A O 1
ATOM 1579 N N . GLN A 1 204 ? 15.161 -2.510 6.797 1.00 98.31 204 GLN A N 1
ATOM 1580 C CA . GLN A 1 204 ? 16.441 -3.128 7.169 1.00 98.31 204 GLN A CA 1
ATOM 1581 C C . GLN A 1 204 ? 16.249 -4.298 8.136 1.00 98.31 204 GLN A C 1
ATOM 1583 O O . GLN A 1 204 ? 16.850 -5.360 7.972 1.00 98.31 204 GLN A O 1
ATOM 1588 N N . ARG A 1 205 ? 15.352 -4.132 9.112 1.00 98.19 205 ARG A N 1
ATOM 1589 C CA . ARG A 1 205 ? 15.002 -5.189 10.061 1.00 98.19 205 ARG A CA 1
ATOM 1590 C C . ARG A 1 205 ? 14.430 -6.418 9.349 1.00 98.19 205 ARG A C 1
ATOM 1592 O O . ARG A 1 205 ? 14.924 -7.519 9.573 1.00 98.19 205 ARG A O 1
ATOM 1599 N N . LEU A 1 206 ? 13.458 -6.234 8.452 1.00 98.44 206 LEU A N 1
ATOM 160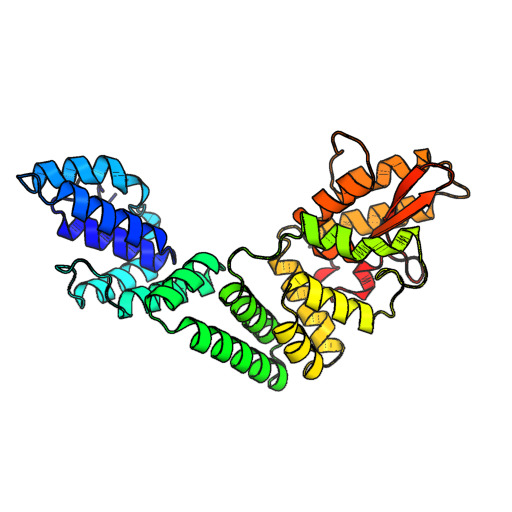0 C CA . LEU A 1 206 ? 12.886 -7.306 7.629 1.00 98.44 206 LEU A CA 1
ATOM 1601 C C . LEU A 1 206 ? 13.960 -7.987 6.768 1.00 98.44 206 LEU A C 1
ATOM 1603 O O . LEU A 1 206 ? 14.099 -9.210 6.806 1.00 98.44 206 LEU A O 1
ATOM 1607 N N . LEU A 1 207 ? 14.738 -7.201 6.021 1.00 98.44 207 LEU A N 1
ATOM 1608 C CA . LEU A 1 207 ? 15.733 -7.695 5.067 1.00 98.44 207 LEU A CA 1
ATOM 1609 C C . LEU A 1 207 ? 16.860 -8.485 5.736 1.00 98.44 207 LEU A C 1
ATOM 1611 O O . LEU A 1 207 ? 17.350 -9.444 5.148 1.00 98.44 207 LEU A O 1
ATOM 1615 N N . SER A 1 208 ? 17.239 -8.120 6.965 1.00 98.12 208 SER A N 1
ATOM 1616 C CA . SER A 1 208 ? 18.264 -8.837 7.735 1.00 98.12 208 SER A CA 1
ATOM 1617 C C . SER A 1 208 ? 17.835 -10.235 8.198 1.00 98.12 208 SER A C 1
ATOM 1619 O O . SER A 1 208 ? 18.685 -11.053 8.546 1.00 98.12 208 SER A O 1
ATOM 1621 N N . LEU A 1 209 ? 16.526 -10.510 8.214 1.00 97.88 209 LEU A N 1
ATOM 1622 C CA . LEU A 1 209 ? 15.950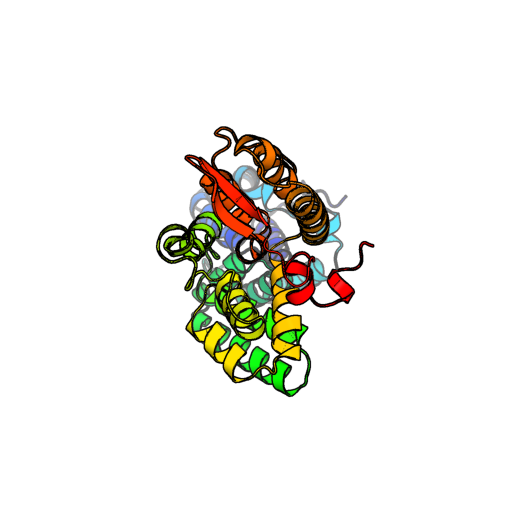 -11.770 8.691 1.00 97.88 209 LEU A CA 1
ATOM 1623 C C . LEU A 1 209 ? 15.447 -12.670 7.559 1.00 97.88 209 LEU A C 1
ATOM 1625 O O . LEU A 1 209 ? 15.383 -13.885 7.734 1.00 97.88 209 LEU A O 1
ATOM 1629 N N . ALA A 1 210 ? 15.039 -12.086 6.433 1.00 98.00 210 ALA A N 1
ATOM 1630 C CA . ALA A 1 210 ? 14.413 -12.812 5.338 1.00 98.00 210 ALA A CA 1
ATOM 1631 C C . ALA A 1 210 ? 15.453 -13.432 4.389 1.00 98.00 210 ALA A C 1
ATOM 1633 O O . ALA A 1 210 ? 16.382 -12.766 3.933 1.00 98.00 210 ALA A O 1
ATOM 1634 N N . SER A 1 211 ? 15.252 -14.700 4.030 1.00 97.81 211 SER A N 1
ATOM 1635 C CA . SER A 1 211 ? 15.961 -15.335 2.909 1.00 97.81 211 SER A CA 1
ATOM 1636 C C . SER A 1 211 ? 15.573 -14.702 1.566 1.00 97.81 211 SER A C 1
ATOM 1638 O O . SER A 1 211 ? 14.527 -14.066 1.458 1.00 97.81 211 SER A O 1
ATOM 1640 N N . LEU A 1 212 ? 16.369 -14.911 0.511 1.00 96.38 212 LEU A N 1
ATOM 1641 C CA . LEU A 1 212 ? 16.079 -14.371 -0.826 1.00 96.38 212 LEU A CA 1
ATOM 1642 C C . LEU A 1 212 ? 14.691 -14.776 -1.356 1.00 96.38 212 LEU A C 1
ATOM 1644 O O . LEU A 1 212 ? 13.969 -13.946 -1.906 1.00 96.38 212 LEU A O 1
ATOM 1648 N N . GLU A 1 213 ? 14.293 -16.032 -1.153 1.00 96.69 213 GLU A N 1
ATOM 1649 C CA . GLU A 1 213 ? 12.966 -16.523 -1.541 1.00 96.69 213 GLU A CA 1
ATOM 1650 C C . GLU A 1 213 ? 11.853 -15.793 -0.776 1.00 96.69 213 GLU A C 1
ATOM 1652 O O . GLU A 1 213 ? 10.899 -15.295 -1.378 1.00 96.69 213 GLU A O 1
ATOM 1657 N N . GLN A 1 214 ? 12.016 -15.636 0.543 1.00 97.94 214 GLN A N 1
ATOM 1658 C CA . GLN A 1 214 ? 11.077 -14.877 1.368 1.00 97.94 214 GLN A CA 1
ATOM 1659 C C . GLN A 1 214 ? 11.020 -13.409 0.949 1.00 97.94 214 GLN A C 1
ATOM 1661 O O . GLN A 1 214 ? 9.929 -12.866 0.836 1.00 97.94 214 GLN A O 1
ATOM 1666 N N . LYS A 1 215 ? 12.160 -12.768 0.670 1.00 98.38 215 LYS A N 1
ATOM 1667 C CA . LYS A 1 215 ? 12.216 -11.383 0.184 1.00 98.38 215 LYS A CA 1
ATOM 1668 C C . LYS A 1 215 ? 11.418 -11.221 -1.113 1.00 98.38 215 LYS A C 1
ATOM 1670 O O . LYS A 1 215 ? 10.593 -10.317 -1.208 1.00 98.38 215 LYS A O 1
ATOM 1675 N N . ARG A 1 216 ? 11.581 -12.128 -2.081 1.00 97.56 216 ARG A N 1
ATOM 1676 C CA . ARG A 1 216 ? 10.811 -12.101 -3.338 1.00 97.56 216 ARG A CA 1
ATOM 1677 C C . ARG A 1 216 ? 9.302 -12.222 -3.095 1.00 97.56 216 ARG A C 1
ATOM 1679 O O . ARG A 1 216 ? 8.525 -11.454 -3.656 1.00 97.56 216 ARG A O 1
ATOM 1686 N N . ALA A 1 217 ? 8.884 -13.142 -2.228 1.00 97.81 217 ALA A N 1
ATOM 1687 C CA . ALA A 1 217 ? 7.475 -13.300 -1.868 1.00 97.81 217 ALA A CA 1
ATOM 1688 C C . ALA A 1 217 ? 6.919 -12.091 -1.086 1.00 97.81 217 ALA A C 1
ATOM 1690 O O . ALA A 1 217 ? 5.800 -11.655 -1.347 1.00 97.81 217 ALA A O 1
ATOM 1691 N N . ILE A 1 218 ? 7.705 -11.489 -0.185 1.00 98.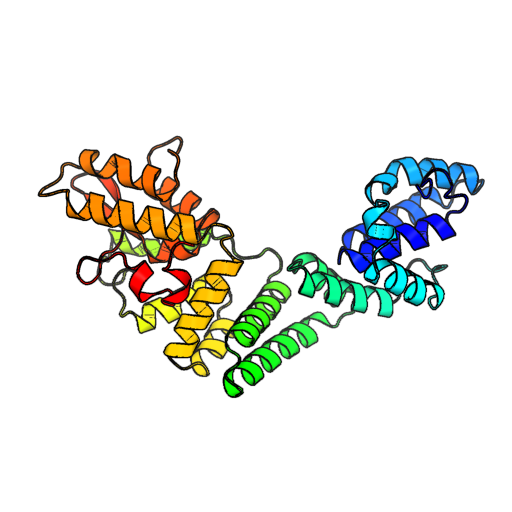56 218 ILE A N 1
ATOM 1692 C CA . ILE A 1 218 ? 7.345 -10.244 0.516 1.00 98.56 218 ILE A CA 1
ATOM 1693 C C . ILE A 1 218 ? 7.144 -9.110 -0.483 1.00 98.56 218 ILE A C 1
ATOM 1695 O O . ILE A 1 218 ? 6.138 -8.412 -0.397 1.00 98.56 218 ILE A O 1
ATOM 1699 N N . LEU A 1 219 ? 8.071 -8.936 -1.431 1.00 98.44 219 LEU A N 1
ATOM 1700 C CA . LEU A 1 219 ? 7.957 -7.921 -2.476 1.00 98.44 219 LEU A CA 1
ATOM 1701 C C . LEU A 1 219 ? 6.651 -8.089 -3.261 1.00 98.44 219 LEU A C 1
ATOM 1703 O O . LEU A 1 219 ? 5.961 -7.101 -3.490 1.00 98.44 219 LEU A O 1
ATOM 1707 N N . GLY A 1 220 ? 6.288 -9.328 -3.607 1.00 97.81 220 GLY A N 1
ATOM 1708 C CA . GLY A 1 220 ? 5.020 -9.639 -4.267 1.00 97.81 220 GLY A CA 1
ATOM 1709 C C . GLY A 1 220 ? 3.794 -9.226 -3.450 1.00 97.81 220 GLY A C 1
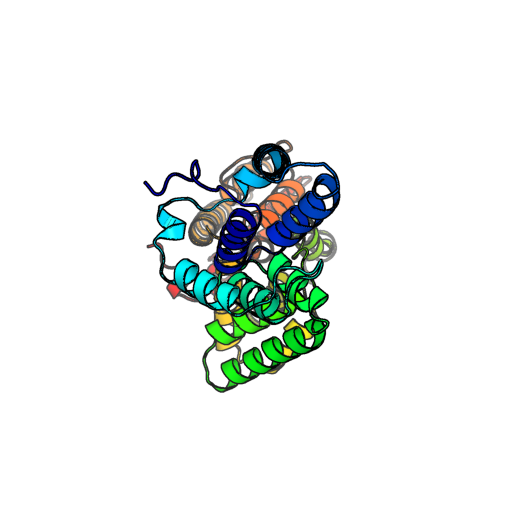ATOM 1710 O O . GLY A 1 220 ? 2.934 -8.510 -3.956 1.00 97.81 220 GLY A O 1
ATOM 1711 N N . VAL A 1 221 ? 3.747 -9.588 -2.165 1.00 97.94 221 VAL A N 1
ATOM 1712 C CA . VAL A 1 221 ? 2.634 -9.214 -1.271 1.00 97.94 221 VAL A CA 1
ATOM 1713 C C . VAL A 1 221 ? 2.529 -7.697 -1.108 1.00 97.94 221 VAL A C 1
ATOM 1715 O O . VAL A 1 221 ? 1.433 -7.143 -1.170 1.00 97.94 221 VAL A O 1
ATOM 1718 N N . LEU A 1 222 ? 3.658 -7.006 -0.930 1.00 98.00 222 LEU A N 1
ATOM 1719 C CA . LEU A 1 222 ? 3.674 -5.546 -0.833 1.00 98.00 222 LEU A CA 1
ATOM 1720 C C . LEU A 1 222 ? 3.220 -4.891 -2.139 1.00 98.00 222 LEU A C 1
ATOM 1722 O O . LEU A 1 222 ? 2.459 -3.930 -2.091 1.00 98.00 222 LEU A O 1
ATOM 1726 N N . ALA A 1 223 ? 3.659 -5.404 -3.289 1.00 97.31 223 ALA A N 1
ATOM 1727 C CA . ALA A 1 223 ? 3.248 -4.892 -4.589 1.00 97.31 223 ALA A CA 1
ATOM 1728 C C . ALA A 1 223 ? 1.741 -5.047 -4.796 1.00 97.31 223 ALA A C 1
ATOM 1730 O O . ALA A 1 223 ? 1.081 -4.062 -5.095 1.00 97.31 223 ALA A O 1
ATOM 1731 N N . GLN A 1 224 ? 1.194 -6.238 -4.541 1.00 96.38 224 GLN A N 1
ATOM 1732 C CA . GLN A 1 224 ? -0.242 -6.500 -4.653 1.00 96.38 224 GLN A CA 1
ATOM 1733 C C . GLN A 1 224 ? -1.073 -5.614 -3.722 1.00 96.38 224 GLN A C 1
ATOM 1735 O O . GLN A 1 224 ? -2.154 -5.172 -4.085 1.00 96.38 224 GLN A O 1
ATOM 1740 N N . TYR A 1 225 ? -0.584 -5.342 -2.510 1.00 95.69 225 TYR A N 1
ATOM 1741 C CA . TYR A 1 225 ? -1.300 -4.462 -1.590 1.00 95.69 225 TYR A CA 1
ATOM 1742 C C . TYR A 1 225 ? -1.281 -2.995 -2.046 1.00 95.69 225 TYR A C 1
ATOM 1744 O O . TYR A 1 225 ? -2.206 -2.238 -1.765 1.00 95.69 225 TYR A O 1
ATOM 1752 N N . ARG A 1 226 ? -0.194 -2.558 -2.690 1.00 95.25 226 ARG A N 1
ATOM 1753 C CA . ARG A 1 226 ? -0.020 -1.170 -3.144 1.00 95.25 226 ARG A CA 1
ATOM 1754 C C . ARG A 1 226 ? -0.632 -0.897 -4.517 1.00 95.25 226 ARG A C 1
ATOM 1756 O O . ARG A 1 226 ? -0.738 0.270 -4.873 1.00 95.25 226 ARG A O 1
ATOM 1763 N N . ASP A 1 227 ? -0.978 -1.940 -5.257 1.00 96.00 227 ASP A N 1
ATOM 1764 C CA . ASP A 1 227 ? -1.429 -1.878 -6.641 1.00 96.00 227 ASP A CA 1
ATOM 1765 C C . ASP A 1 227 ? -2.563 -2.891 -6.849 1.00 96.00 227 ASP A C 1
ATOM 1767 O O . ASP A 1 227 ? -2.324 -4.095 -6.986 1.00 96.00 227 ASP A O 1
ATOM 1771 N N . GLU A 1 228 ? -3.803 -2.397 -6.847 1.00 93.44 228 GLU A N 1
ATOM 1772 C CA . GLU A 1 228 ? -5.006 -3.219 -7.048 1.00 93.44 228 GLU A CA 1
ATOM 1773 C C . GLU A 1 228 ? -5.030 -3.868 -8.444 1.00 93.44 228 GLU A C 1
ATOM 1775 O O . GLU A 1 228 ? -5.582 -4.957 -8.612 1.00 93.44 228 GLU A O 1
ATOM 1780 N N . ASP A 1 229 ? -4.351 -3.252 -9.416 1.00 95.81 229 ASP A N 1
ATOM 1781 C CA . ASP A 1 229 ? -4.320 -3.640 -10.824 1.00 95.81 229 ASP A CA 1
ATOM 1782 C C . ASP A 1 229 ? -2.947 -4.206 -11.235 1.00 95.81 229 ASP A C 1
ATOM 1784 O O . ASP A 1 229 ? -2.533 -4.128 -12.397 1.00 95.81 229 ASP A O 1
ATOM 1788 N N . ILE A 1 230 ? -2.234 -4.845 -10.299 1.00 95.69 230 ILE A N 1
ATOM 1789 C CA . ILE A 1 230 ? -0.877 -5.368 -10.531 1.00 95.69 230 ILE A CA 1
ATOM 1790 C C . ILE A 1 230 ? -0.777 -6.286 -11.765 1.00 95.69 230 ILE A C 1
ATOM 1792 O O . ILE A 1 230 ? 0.246 -6.312 -12.452 1.00 95.69 230 ILE A O 1
ATOM 1796 N N . HIS A 1 231 ? -1.839 -7.023 -12.101 1.00 95.75 231 HIS A N 1
ATOM 1797 C CA . HIS A 1 231 ? -1.873 -7.879 -13.290 1.00 95.75 231 HIS A CA 1
ATOM 1798 C C . HIS A 1 231 ? -1.903 -7.076 -14.599 1.00 95.75 231 HIS A C 1
ATOM 1800 O O . HIS A 1 231 ? -1.218 -7.450 -15.557 1.00 95.75 231 HIS A O 1
ATOM 1806 N N . LEU A 1 232 ? -2.628 -5.952 -14.626 1.00 95.88 232 LEU A N 1
ATOM 1807 C CA . LEU A 1 232 ? -2.627 -5.024 -15.758 1.00 95.88 232 LEU A CA 1
ATOM 1808 C C . LEU A 1 232 ? -1.234 -4.411 -15.940 1.00 95.88 232 LEU A C 1
ATOM 1810 O O . LEU A 1 232 ? -0.733 -4.348 -17.064 1.00 95.88 232 LEU A O 1
ATOM 1814 N N . LEU A 1 233 ? -0.564 -4.040 -14.841 1.00 96.56 233 LEU A N 1
ATOM 1815 C CA . LEU A 1 233 ? 0.821 -3.568 -14.891 1.00 96.56 233 LEU A CA 1
ATOM 1816 C C . LEU A 1 233 ? 1.753 -4.614 -15.519 1.00 96.56 233 LEU A C 1
ATOM 1818 O O . LEU A 1 233 ? 2.554 -4.278 -16.396 1.00 96.56 233 LEU A O 1
ATOM 1822 N N . VAL A 1 234 ? 1.672 -5.875 -15.078 1.00 97.19 234 VAL A N 1
ATOM 1823 C CA . VAL A 1 234 ? 2.498 -6.970 -15.615 1.00 97.19 234 VAL A CA 1
ATOM 1824 C C . VAL A 1 234 ? 2.285 -7.115 -17.124 1.00 97.19 234 VAL A C 1
ATOM 1826 O O . VAL A 1 234 ? 3.259 -7.196 -17.878 1.00 97.19 234 VAL A O 1
ATOM 1829 N N . GLU A 1 235 ? 1.034 -7.101 -17.586 1.00 97.25 235 GLU A N 1
ATOM 1830 C CA . GLU A 1 235 ? 0.701 -7.175 -19.011 1.00 97.25 235 GLU A CA 1
ATOM 1831 C C . GLU A 1 235 ? 1.266 -5.981 -19.797 1.00 97.25 235 GLU A C 1
ATOM 1833 O O . GLU A 1 235 ? 1.915 -6.162 -20.834 1.00 97.25 235 GLU A O 1
ATOM 1838 N N . ASN A 1 236 ? 1.082 -4.762 -19.290 1.00 97.81 236 ASN A N 1
ATOM 1839 C CA . ASN A 1 236 ? 1.577 -3.544 -19.928 1.00 97.81 236 ASN A CA 1
ATOM 1840 C C . ASN A 1 236 ? 3.107 -3.518 -19.999 1.00 97.81 236 ASN A C 1
ATOM 1842 O O . ASN A 1 236 ? 3.672 -3.153 -21.032 1.00 97.81 236 ASN A O 1
ATOM 1846 N N . LEU A 1 237 ? 3.798 -3.971 -18.949 1.00 97.69 237 LEU A N 1
ATOM 1847 C CA . LEU A 1 237 ? 5.255 -4.099 -18.934 1.00 97.69 237 LEU A CA 1
ATOM 1848 C C . LEU A 1 237 ? 5.758 -5.127 -19.954 1.00 97.69 237 LEU A C 1
ATOM 1850 O O . LEU A 1 237 ? 6.784 -4.883 -20.589 1.00 97.69 237 LEU A O 1
ATOM 1854 N N . ARG A 1 238 ? 5.051 -6.249 -20.145 1.00 97.62 238 ARG A N 1
ATOM 1855 C CA . ARG A 1 238 ? 5.375 -7.241 -21.189 1.00 97.62 238 ARG A CA 1
ATOM 1856 C C . ARG A 1 238 ? 5.227 -6.643 -22.584 1.00 97.62 238 ARG A C 1
ATOM 1858 O O . ARG A 1 238 ? 6.182 -6.651 -23.353 1.00 97.62 238 ARG A O 1
ATOM 1865 N N . LYS A 1 239 ? 4.080 -6.022 -22.873 1.00 97.88 239 LYS A N 1
ATOM 1866 C CA . LYS A 1 239 ? 3.834 -5.352 -24.162 1.00 97.88 239 LYS A CA 1
ATOM 1867 C C . LYS A 1 239 ? 4.865 -4.256 -24.437 1.00 97.88 239 LYS A C 1
ATOM 1869 O O . LYS A 1 239 ? 5.373 -4.141 -25.551 1.00 97.88 239 LYS A O 1
ATOM 1874 N N . ALA A 1 240 ? 5.200 -3.459 -23.422 1.00 98.00 240 ALA A N 1
ATOM 1875 C CA . ALA A 1 240 ? 6.217 -2.422 -23.535 1.00 98.00 240 ALA A CA 1
ATOM 1876 C C . ALA A 1 240 ? 7.606 -3.016 -23.795 1.00 98.00 240 ALA A C 1
ATOM 1878 O O . ALA A 1 240 ? 8.356 -2.466 -24.602 1.00 98.00 240 ALA A O 1
ATOM 1879 N N . ALA A 1 241 ? 7.953 -4.126 -23.139 1.00 97.38 241 ALA A N 1
ATOM 1880 C CA . ALA A 1 241 ? 9.211 -4.837 -23.347 1.00 97.38 241 ALA A CA 1
ATOM 1881 C C . ALA A 1 241 ? 9.338 -5.391 -24.775 1.00 97.38 241 ALA A C 1
ATOM 1883 O O . ALA A 1 241 ? 10.394 -5.232 -25.398 1.00 97.38 241 ALA A O 1
ATOM 1884 N N . ASP A 1 242 ? 8.264 -5.969 -25.311 1.00 97.25 242 ASP A N 1
ATOM 1885 C CA . ASP A 1 242 ? 8.210 -6.471 -26.686 1.00 97.25 242 ASP A CA 1
ATOM 1886 C C . ASP A 1 242 ? 8.363 -5.330 -27.697 1.00 97.25 242 ASP A C 1
ATOM 1888 O O . ASP A 1 242 ? 9.206 -5.396 -28.597 1.00 97.25 242 ASP A O 1
ATOM 1892 N N . LEU A 1 243 ? 7.616 -4.236 -27.503 1.00 97.19 243 LEU A N 1
ATOM 1893 C CA . LEU A 1 243 ? 7.727 -3.036 -28.331 1.00 97.19 243 LEU A CA 1
ATOM 1894 C C . LEU A 1 243 ? 9.148 -2.460 -28.287 1.00 97.19 243 LEU A C 1
ATOM 1896 O O . LEU A 1 243 ? 9.735 -2.184 -29.330 1.00 97.19 243 LEU A O 1
ATOM 1900 N N . PHE A 1 244 ? 9.728 -2.315 -27.093 1.00 96.44 244 PHE A N 1
ATOM 1901 C CA . PHE A 1 244 ? 11.085 -1.800 -26.920 1.00 96.44 244 PHE A CA 1
ATOM 1902 C C . PHE A 1 244 ? 12.131 -2.684 -27.616 1.00 96.44 244 PHE A C 1
ATOM 1904 O O . PHE A 1 244 ? 13.050 -2.159 -28.242 1.00 96.44 244 PHE A O 1
ATOM 1911 N N . SER A 1 245 ? 11.966 -4.009 -27.563 1.00 95.62 245 SER A N 1
ATOM 1912 C CA . SER A 1 245 ? 12.854 -4.974 -28.229 1.00 95.62 245 SER A CA 1
ATOM 1913 C C . SER A 1 245 ? 12.740 -4.943 -29.757 1.00 95.62 245 SER A C 1
ATOM 1915 O O . SER A 1 245 ? 13.715 -5.222 -30.457 1.00 95.62 245 SER A O 1
ATOM 1917 N N . ALA A 1 246 ? 11.562 -4.604 -30.289 1.00 96.00 246 ALA A N 1
ATOM 1918 C CA . ALA A 1 246 ? 11.323 -4.508 -31.727 1.00 96.00 246 ALA A CA 1
ATOM 1919 C C . ALA A 1 246 ? 11.959 -3.257 -32.365 1.00 96.00 246 ALA A C 1
ATOM 1921 O O . ALA A 1 246 ? 12.248 -3.258 -33.565 1.00 96.00 246 ALA A O 1
ATOM 1922 N N . ILE A 1 247 ? 12.211 -2.203 -31.582 1.00 94.75 247 ILE A N 1
ATOM 1923 C CA . ILE A 1 247 ? 12.814 -0.955 -32.062 1.00 94.75 247 ILE A CA 1
ATOM 1924 C C . ILE A 1 247 ? 14.322 -1.159 -32.298 1.00 94.75 247 ILE A C 1
ATOM 1926 O O . ILE A 1 247 ? 15.137 -1.091 -31.377 1.00 94.75 247 ILE A O 1
ATOM 1930 N N . ARG A 1 248 ? 14.712 -1.380 -33.560 1.00 83.62 248 ARG A N 1
ATOM 1931 C CA . ARG A 1 248 ? 16.119 -1.454 -34.000 1.00 83.62 248 ARG A CA 1
ATOM 1932 C C . ARG A 1 248 ? 16.594 -0.080 -34.476 1.00 83.62 248 ARG A C 1
ATOM 1934 O O . ARG A 1 248 ? 15.966 0.499 -35.354 1.00 83.62 248 ARG A O 1
ATOM 1941 N N . ASP A 1 249 ? 17.684 0.436 -33.901 1.00 82.81 249 ASP A N 1
ATOM 1942 C CA . ASP A 1 249 ? 18.273 1.748 -34.244 1.00 82.81 249 ASP A CA 1
ATOM 1943 C C . ASP A 1 249 ? 17.267 2.922 -34.225 1.00 82.81 249 ASP A C 1
ATOM 1945 O O . ASP A 1 249 ? 17.336 3.860 -35.027 1.00 82.81 249 ASP A O 1
ATOM 1949 N N . GLY A 1 250 ? 16.318 2.863 -33.284 1.00 82.56 250 GLY A N 1
ATOM 1950 C CA . GLY A 1 250 ? 15.153 3.740 -33.232 1.00 82.56 250 GLY A CA 1
ATOM 1951 C C . GLY A 1 250 ? 15.463 5.233 -33.165 1.00 82.56 250 GLY A C 1
ATOM 1952 O O . GLY A 1 250 ? 16.386 5.709 -32.491 1.00 82.56 250 GLY A O 1
ATOM 1953 N N . LYS A 1 251 ? 14.628 6.017 -33.840 1.00 91.88 251 LYS A N 1
ATOM 1954 C CA . LYS A 1 251 ? 14.509 7.456 -33.616 1.00 91.88 251 LYS A CA 1
ATOM 1955 C C . LYS A 1 251 ? 13.764 7.698 -32.297 1.00 91.88 251 LYS A C 1
ATOM 1957 O O . LYS A 1 251 ? 12.983 6.858 -31.868 1.00 91.88 251 LYS A O 1
ATOM 1962 N N . PRO A 1 252 ? 13.955 8.861 -31.649 1.00 90.25 252 PRO A N 1
ATOM 1963 C CA . PRO A 1 252 ? 13.299 9.158 -30.377 1.00 90.25 252 PRO A CA 1
ATOM 1964 C C . PRO A 1 252 ? 11.775 8.983 -30.395 1.00 90.25 252 PRO A C 1
ATOM 1966 O O . PRO A 1 252 ? 11.202 8.594 -29.382 1.00 90.25 252 PRO A O 1
ATOM 1969 N N . ASP A 1 253 ? 11.131 9.258 -31.529 1.00 93.25 253 ASP A N 1
ATOM 1970 C CA . ASP A 1 253 ? 9.674 9.186 -31.653 1.00 93.25 253 ASP A CA 1
ATOM 1971 C C . ASP A 1 253 ? 9.149 7.742 -31.739 1.00 93.25 253 ASP A C 1
ATOM 1973 O O . ASP A 1 253 ? 8.002 7.501 -31.372 1.00 93.25 253 ASP A O 1
ATOM 1977 N N . ASP A 1 254 ? 10.001 6.771 -32.090 1.00 95.44 254 ASP A N 1
ATOM 1978 C CA . ASP A 1 254 ? 9.646 5.343 -32.097 1.00 95.44 254 ASP A CA 1
ATOM 1979 C C . ASP A 1 254 ? 9.356 4.828 -30.673 1.00 95.44 254 ASP A C 1
ATOM 1981 O O . ASP A 1 254 ? 8.624 3.862 -30.486 1.00 95.44 254 ASP A O 1
ATOM 1985 N N . TYR A 1 255 ? 9.893 5.507 -29.651 1.00 96.00 255 TYR A N 1
ATOM 1986 C CA . TYR A 1 255 ? 9.695 5.180 -28.235 1.00 96.00 255 TYR A CA 1
ATOM 1987 C C . TYR A 1 255 ? 8.495 5.899 -27.607 1.00 96.00 255 TYR A C 1
ATOM 1989 O O . TYR A 1 255 ? 8.138 5.599 -26.470 1.00 96.00 255 TYR A O 1
ATOM 1997 N N . SER A 1 256 ? 7.879 6.865 -28.298 1.00 94.75 256 SER A N 1
ATOM 1998 C CA . SER A 1 256 ? 6.746 7.634 -27.759 1.00 94.75 256 SER A CA 1
ATOM 1999 C C . SER A 1 256 ? 5.549 6.776 -27.325 1.00 94.75 256 SER A C 1
ATOM 2001 O O . SER A 1 256 ? 4.954 7.116 -26.308 1.00 94.75 256 SER A O 1
ATOM 2003 N N . PRO A 1 257 ? 5.213 5.645 -27.979 1.00 97.25 257 PRO A N 1
ATOM 2004 C CA . PRO A 1 257 ? 4.100 4.808 -27.527 1.00 97.25 257 PRO A CA 1
ATOM 2005 C C . PRO A 1 257 ? 4.343 4.075 -26.197 1.00 97.25 257 PRO A C 1
ATOM 2007 O O . PRO A 1 257 ? 3.382 3.610 -25.592 1.00 97.25 257 PRO A O 1
ATOM 2010 N N . ILE A 1 258 ? 5.591 3.967 -25.716 1.00 97.75 258 ILE A N 1
ATOM 2011 C CA . ILE A 1 258 ? 5.917 3.188 -24.507 1.00 97.75 258 ILE A CA 1
ATOM 2012 C C . ILE A 1 258 ? 5.293 3.799 -23.248 1.00 97.75 258 ILE A C 1
ATOM 2014 O O . ILE A 1 258 ? 4.722 3.070 -22.445 1.00 97.75 258 ILE A O 1
ATOM 2018 N N . GLY A 1 259 ? 5.385 5.120 -23.065 1.00 97.19 259 GLY A N 1
ATOM 2019 C CA . GLY A 1 259 ? 4.803 5.803 -21.902 1.00 97.19 259 GLY A CA 1
ATOM 2020 C C . GLY A 1 259 ? 3.291 5.570 -21.781 1.00 97.19 259 GLY A C 1
ATOM 2021 O O . GLY A 1 259 ? 2.852 5.038 -20.759 1.00 97.19 259 GLY A O 1
ATOM 2022 N N . PRO A 1 260 ? 2.502 5.884 -22.830 1.00 97.94 260 PRO A N 1
ATOM 2023 C CA . PRO A 1 260 ? 1.071 5.606 -22.859 1.00 97.94 260 PRO A CA 1
ATOM 2024 C C . PRO A 1 260 ? 0.720 4.137 -22.654 1.00 97.94 260 PRO A C 1
ATOM 2026 O O . PRO A 1 260 ? -0.270 3.842 -21.998 1.00 97.94 260 PRO A O 1
ATOM 2029 N N . LEU A 1 261 ? 1.519 3.219 -23.203 1.00 98.00 261 LEU A N 1
ATOM 2030 C CA . LEU A 1 261 ? 1.298 1.784 -23.049 1.00 98.00 261 LEU A CA 1
ATOM 2031 C C . LEU A 1 261 ? 1.488 1.323 -21.600 1.00 98.00 261 LEU A C 1
ATOM 2033 O O . LEU A 1 261 ? 0.707 0.511 -21.122 1.00 98.00 261 LEU A O 1
ATOM 2037 N N . LEU A 1 262 ? 2.494 1.852 -20.896 1.00 97.50 262 LEU A N 1
ATOM 2038 C CA . LEU A 1 262 ? 2.743 1.528 -19.488 1.00 97.50 262 LEU A CA 1
ATOM 2039 C C . LEU A 1 262 ? 1.610 2.013 -18.572 1.00 97.50 262 LEU A C 1
ATOM 2041 O O . LEU A 1 262 ? 1.220 1.279 -17.672 1.00 97.50 262 LEU A O 1
ATOM 2045 N N . LEU A 1 263 ? 1.086 3.219 -18.818 1.00 96.62 263 LEU A N 1
ATOM 2046 C CA . LEU A 1 263 ? -0.007 3.828 -18.042 1.00 96.62 263 LEU A CA 1
ATOM 2047 C C . LEU A 1 263 ? -1.415 3.472 -18.534 1.00 96.62 263 LEU A C 1
ATOM 2049 O O . LEU A 1 263 ? -2.397 3.871 -17.923 1.00 96.62 263 LEU A O 1
ATOM 2053 N N . ASN A 1 264 ? -1.537 2.815 -19.687 1.00 96.69 264 ASN A N 1
ATOM 2054 C CA . ASN A 1 264 ? -2.804 2.649 -20.407 1.00 96.69 264 ASN A CA 1
ATOM 2055 C C . ASN A 1 264 ? -3.529 3.977 -20.757 1.00 96.69 264 ASN A C 1
ATOM 2057 O O . ASN A 1 264 ? -4.731 4.000 -21.018 1.00 96.69 264 ASN A O 1
ATOM 2061 N N . ARG A 1 265 ? -2.807 5.105 -20.772 1.00 97.12 265 ARG A N 1
ATOM 2062 C CA . ARG A 1 265 ? -3.304 6.436 -21.164 1.00 97.12 265 ARG A CA 1
ATOM 2063 C C . ARG A 1 265 ? -2.143 7.403 -21.427 1.00 97.12 265 ARG A C 1
ATOM 2065 O O . ARG A 1 265 ? -1.078 7.254 -20.828 1.00 97.12 265 ARG A O 1
ATOM 2072 N N . PRO A 1 266 ? -2.313 8.420 -22.289 1.00 97.19 266 PRO A N 1
ATOM 2073 C CA . PRO A 1 266 ? -1.316 9.477 -22.432 1.00 97.19 266 PRO A CA 1
ATOM 2074 C C . PRO A 1 266 ? -1.292 10.399 -21.202 1.00 97.19 266 PRO A C 1
ATOM 2076 O O . PRO A 1 266 ? -2.268 10.493 -20.452 1.00 97.19 266 PRO A O 1
ATOM 2079 N N . THR A 1 267 ? -0.193 11.136 -21.040 1.00 95.69 267 THR A N 1
ATOM 2080 C CA . THR A 1 267 ? -0.126 12.294 -20.131 1.00 95.69 267 THR A CA 1
ATOM 2081 C C . THR A 1 267 ? -0.248 13.601 -20.912 1.00 95.69 267 THR A C 1
ATOM 2083 O O . THR A 1 267 ? -0.049 13.631 -22.126 1.00 95.69 267 THR A O 1
ATOM 2086 N N . GLY A 1 268 ? -0.557 14.705 -20.228 1.00 90.62 268 GLY A N 1
ATOM 2087 C CA . GLY A 1 268 ? -0.756 16.003 -20.885 1.00 90.62 268 GLY A CA 1
ATOM 2088 C C . GLY A 1 268 ? 0.487 16.580 -21.581 1.00 90.62 268 GLY A C 1
ATOM 2089 O O . GLY A 1 268 ? 0.338 17.390 -22.490 1.00 90.62 268 GLY A O 1
ATOM 2090 N N . THR A 1 269 ? 1.701 16.183 -21.175 1.00 90.94 269 THR A N 1
ATOM 2091 C CA . THR A 1 269 ? 2.967 16.755 -21.683 1.00 90.94 269 THR A CA 1
ATOM 2092 C C . THR A 1 269 ? 3.825 15.778 -22.493 1.00 90.94 269 THR A C 1
ATOM 2094 O O . THR A 1 269 ? 4.823 16.194 -23.075 1.00 90.94 269 THR A O 1
ATOM 2097 N N . ASP A 1 270 ? 3.466 14.489 -22.536 1.00 90.88 270 ASP A N 1
ATOM 2098 C CA . ASP A 1 270 ? 4.276 13.393 -23.100 1.00 90.88 270 ASP A CA 1
ATOM 2099 C C . ASP A 1 270 ? 5.727 13.321 -22.555 1.00 90.88 270 ASP A C 1
ATOM 2101 O O . ASP A 1 270 ? 6.638 12.758 -23.167 1.00 90.88 270 ASP A O 1
ATOM 2105 N N . GLU A 1 271 ? 5.975 13.893 -21.373 1.00 95.75 271 GLU A N 1
ATOM 2106 C CA . GLU A 1 271 ? 7.302 13.924 -20.762 1.00 95.75 271 GLU A CA 1
ATOM 2107 C C . GLU A 1 271 ? 7.609 12.626 -20.010 1.00 95.75 271 GLU A C 1
ATOM 2109 O O . GLU A 1 271 ? 6.841 12.187 -19.155 1.00 95.75 271 GLU A O 1
ATOM 2114 N N . ALA A 1 272 ? 8.801 12.056 -20.226 1.00 96.25 272 ALA A N 1
ATOM 2115 C CA . ALA A 1 272 ? 9.237 10.826 -19.552 1.00 96.25 272 ALA A CA 1
ATOM 2116 C C . ALA A 1 272 ? 9.152 10.904 -18.013 1.00 96.25 272 ALA A C 1
ATOM 2118 O O . ALA A 1 272 ? 8.786 9.929 -17.360 1.00 96.25 272 ALA A O 1
ATOM 2119 N N . TRP A 1 273 ? 9.461 12.070 -17.434 1.00 96.81 273 TRP A N 1
ATOM 2120 C CA . TRP A 1 273 ? 9.347 12.302 -15.992 1.00 96.81 273 TRP A CA 1
ATOM 2121 C C . TRP A 1 273 ? 7.896 12.382 -15.513 1.00 96.81 273 TRP A C 1
ATOM 2123 O O . TRP A 1 273 ? 7.620 11.964 -14.392 1.00 96.81 273 TRP A O 1
ATOM 2133 N N . GLN A 1 274 ? 6.978 12.898 -16.337 1.00 97.62 274 GLN A N 1
ATOM 2134 C CA . GLN A 1 274 ? 5.555 12.914 -16.006 1.00 97.62 274 GLN A CA 1
ATOM 2135 C C . GLN A 1 274 ? 4.986 11.495 -16.022 1.00 97.62 274 GLN A C 1
ATOM 2137 O O . GLN A 1 274 ? 4.346 11.108 -15.049 1.00 97.62 274 GLN A O 1
ATOM 2142 N N . TYR A 1 275 ? 5.314 10.693 -17.045 1.00 98.12 275 TYR A N 1
ATOM 2143 C CA . TYR A 1 275 ? 4.957 9.271 -17.056 1.00 98.12 275 TYR A CA 1
ATOM 2144 C C . TYR A 1 275 ? 5.505 8.544 -15.830 1.00 98.12 275 TYR A C 1
ATOM 2146 O O . TYR A 1 275 ? 4.754 7.835 -15.183 1.00 98.12 275 TYR A O 1
ATOM 2154 N N . LEU A 1 276 ? 6.778 8.743 -15.458 1.00 97.62 276 LEU A N 1
ATOM 2155 C CA . LEU A 1 276 ? 7.344 8.096 -14.269 1.00 97.62 276 LEU A CA 1
ATOM 2156 C C . LEU A 1 276 ? 6.603 8.490 -12.982 1.00 97.62 276 LEU A C 1
ATOM 2158 O O . LEU A 1 276 ? 6.361 7.628 -12.144 1.00 97.62 276 LEU A O 1
ATOM 2162 N N . ARG A 1 277 ? 6.245 9.770 -12.814 1.00 97.88 277 ARG A N 1
ATOM 2163 C CA . ARG A 1 277 ? 5.483 10.249 -11.649 1.00 97.88 277 ARG A CA 1
ATOM 2164 C C . ARG A 1 277 ? 4.122 9.575 -11.547 1.00 97.88 277 ARG A C 1
ATOM 2166 O O . ARG A 1 277 ? 3.794 9.043 -10.494 1.00 97.88 277 ARG A O 1
ATOM 2173 N N . GLU A 1 278 ? 3.349 9.621 -12.626 1.00 98.00 278 GLU A N 1
ATOM 2174 C CA . GLU A 1 278 ? 2.009 9.032 -12.667 1.00 98.00 278 GLU A CA 1
ATOM 2175 C C . GLU A 1 278 ? 2.072 7.509 -12.528 1.00 98.00 278 GLU A C 1
ATOM 2177 O O . GLU A 1 278 ? 1.324 6.939 -11.745 1.00 98.00 278 GLU A O 1
ATOM 2182 N N . LEU A 1 279 ? 3.051 6.867 -13.169 1.00 97.56 279 LEU A N 1
ATOM 2183 C CA . LEU A 1 279 ? 3.250 5.422 -13.091 1.00 97.56 279 LEU A CA 1
ATOM 2184 C C . LEU A 1 279 ? 3.646 4.990 -11.681 1.00 97.56 279 LEU A C 1
ATOM 2186 O O . LEU A 1 279 ? 3.174 3.973 -11.206 1.00 97.56 279 LEU A O 1
ATOM 2190 N N . SER A 1 280 ? 4.467 5.775 -10.983 1.00 97.62 280 SER A N 1
ATOM 2191 C CA . SER A 1 280 ? 4.813 5.486 -9.587 1.00 97.62 280 SER A CA 1
ATOM 2192 C C . SER A 1 280 ? 3.628 5.694 -8.644 1.00 97.62 280 SER A C 1
ATOM 2194 O O . SER A 1 280 ? 3.582 5.073 -7.592 1.00 97.62 280 SER A O 1
ATOM 2196 N N . TYR A 1 281 ? 2.691 6.581 -8.985 1.00 97.00 281 TYR A N 1
ATOM 2197 C CA . TYR A 1 281 ? 1.481 6.798 -8.197 1.00 97.00 281 TYR A CA 1
ATOM 2198 C C . TYR A 1 281 ? 0.471 5.658 -8.377 1.00 97.00 281 TYR A C 1
ATOM 2200 O O . TYR A 1 281 ? -0.003 5.128 -7.379 1.00 97.00 281 TYR A O 1
ATOM 2208 N N . GLU A 1 282 ? 0.176 5.280 -9.624 1.00 96.81 282 GLU A N 1
ATOM 2209 C CA . GLU A 1 282 ? -0.809 4.235 -9.947 1.00 96.81 282 GLU A CA 1
ATOM 2210 C C . GLU A 1 282 ? -0.255 2.826 -9.708 1.00 96.81 282 GLU A C 1
ATOM 2212 O O . GLU A 1 282 ? -0.940 1.972 -9.159 1.00 96.81 282 GLU A O 1
ATOM 2217 N N . HIS A 1 283 ? 1.013 2.609 -10.059 1.00 97.62 283 HIS A N 1
ATOM 2218 C CA . HIS A 1 283 ? 1.669 1.306 -10.050 1.00 97.62 283 HIS A CA 1
ATOM 2219 C C . HIS A 1 283 ? 3.058 1.398 -9.394 1.00 97.62 283 HIS A C 1
ATOM 2221 O O . HIS A 1 283 ? 4.079 1.349 -10.088 1.00 97.62 283 HIS A O 1
ATOM 2227 N N . PRO A 1 284 ? 3.166 1.531 -8.058 1.00 97.50 284 PRO A N 1
ATOM 2228 C CA . PRO A 1 284 ? 4.435 1.849 -7.394 1.00 97.50 284 PRO A CA 1
ATOM 2229 C C . PRO A 1 284 ? 5.607 0.938 -7.788 1.00 97.50 284 PRO A C 1
ATOM 2231 O O . PRO A 1 284 ? 6.712 1.416 -8.060 1.00 97.50 284 PRO A O 1
ATOM 2234 N N . LEU A 1 285 ? 5.377 -0.374 -7.915 1.00 97.19 285 LEU A N 1
ATOM 2235 C CA . LEU A 1 285 ? 6.421 -1.331 -8.302 1.00 97.19 285 LEU A CA 1
ATOM 2236 C C . LEU A 1 285 ? 7.024 -1.039 -9.692 1.00 97.19 285 LEU A C 1
ATOM 2238 O O . LEU A 1 285 ? 8.195 -1.341 -9.947 1.00 97.19 285 LEU A O 1
ATOM 2242 N N . ALA A 1 286 ? 6.260 -0.420 -10.590 1.00 97.44 286 ALA A N 1
ATOM 2243 C CA . ALA A 1 286 ? 6.693 -0.102 -11.941 1.00 97.44 286 ALA A CA 1
ATOM 2244 C C . ALA A 1 286 ? 7.922 0.816 -11.967 1.00 97.44 286 ALA A C 1
ATOM 2246 O O . ALA A 1 286 ? 8.740 0.693 -12.879 1.00 97.44 286 ALA A O 1
ATOM 2247 N N . ALA A 1 287 ? 8.114 1.667 -10.949 1.00 96.88 287 ALA A N 1
ATOM 2248 C CA . ALA A 1 287 ? 9.289 2.530 -10.818 1.00 96.88 287 ALA A CA 1
ATOM 2249 C C . ALA A 1 287 ? 10.612 1.742 -10.792 1.00 96.88 287 ALA A C 1
ATOM 2251 O O . ALA A 1 287 ? 11.648 2.270 -11.196 1.00 96.88 287 ALA A O 1
ATOM 2252 N N . LEU A 1 288 ? 10.589 0.474 -10.369 1.00 96.19 288 LEU A N 1
ATOM 2253 C CA . LEU A 1 288 ? 11.750 -0.420 -10.407 1.00 96.19 288 LEU A CA 1
ATOM 2254 C C . LEU A 1 288 ? 11.935 -1.096 -11.769 1.00 96.19 288 LEU A C 1
ATOM 2256 O O . LEU A 1 288 ? 13.035 -1.548 -12.066 1.00 96.19 288 LEU A O 1
ATOM 2260 N N . CYS A 1 289 ? 10.879 -1.175 -12.583 1.00 96.94 289 CYS A N 1
ATOM 2261 C CA . CYS A 1 289 ? 10.823 -1.935 -13.838 1.00 96.94 289 CYS A CA 1
ATOM 2262 C C . CYS A 1 289 ? 11.033 -1.078 -15.095 1.00 96.94 289 CYS A C 1
ATOM 2264 O O . CYS A 1 289 ? 11.149 -1.610 -16.201 1.00 96.94 289 CYS A O 1
ATOM 2266 N N . VAL A 1 290 ? 11.112 0.241 -14.937 1.00 96.69 290 VAL A N 1
ATOM 2267 C CA . VAL A 1 290 ? 11.337 1.208 -16.017 1.00 96.69 290 VAL A CA 1
ATOM 2268 C C . VAL A 1 290 ? 12.578 2.042 -15.739 1.00 96.69 290 VAL A C 1
ATOM 2270 O O . VAL A 1 290 ? 13.064 2.078 -14.619 1.00 96.69 290 VAL A O 1
ATOM 2273 N N . CYS A 1 291 ? 13.106 2.728 -16.747 1.00 95.06 291 CYS A N 1
ATOM 2274 C CA . CYS A 1 291 ? 14.245 3.631 -16.628 1.00 95.06 291 CYS A CA 1
ATOM 2275 C C . CYS A 1 291 ? 14.055 4.845 -17.535 1.00 95.06 291 CYS A C 1
ATOM 2277 O O . CYS A 1 291 ? 13.547 4.718 -18.652 1.00 95.06 291 CYS A O 1
ATOM 2279 N N . ILE A 1 292 ? 14.526 6.013 -17.101 1.00 94.31 292 ILE A N 1
ATOM 2280 C CA . ILE A 1 292 ? 14.644 7.175 -17.985 1.00 94.31 292 ILE A CA 1
ATOM 2281 C C . ILE A 1 292 ? 15.986 7.114 -18.710 1.00 94.31 292 ILE A C 1
ATOM 2283 O O . ILE A 1 292 ? 17.051 7.154 -18.092 1.00 94.31 292 ILE A O 1
ATOM 2287 N N . ARG A 1 293 ? 15.940 7.066 -20.044 1.00 91.62 293 ARG A N 1
ATOM 2288 C CA . ARG A 1 293 ? 17.126 7.061 -20.907 1.00 91.62 293 ARG A CA 1
ATOM 2289 C C . ARG A 1 293 ? 17.146 8.262 -21.836 1.00 91.62 293 ARG A C 1
ATOM 2291 O O . ARG A 1 293 ? 16.106 8.735 -22.289 1.00 91.62 293 ARG A O 1
ATOM 2298 N N . ARG A 1 294 ? 18.351 8.737 -22.157 1.00 92.56 294 ARG A N 1
ATOM 2299 C CA . ARG A 1 294 ? 18.565 9.726 -23.217 1.00 92.56 294 ARG A CA 1
ATOM 2300 C C . ARG A 1 294 ? 18.705 9.002 -24.555 1.00 92.56 294 ARG A C 1
ATOM 2302 O O . ARG A 1 294 ? 19.638 8.228 -24.743 1.00 92.56 294 ARG A O 1
ATOM 2309 N N . ILE A 1 295 ? 17.775 9.262 -25.467 1.00 91.19 295 ILE A N 1
ATOM 2310 C CA . ILE A 1 295 ? 17.761 8.737 -26.832 1.00 91.19 295 ILE A CA 1
ATOM 2311 C C . ILE A 1 295 ? 17.946 9.936 -27.761 1.00 91.19 295 ILE A C 1
ATOM 2313 O O . ILE A 1 295 ? 17.027 10.731 -27.967 1.00 91.19 295 ILE A O 1
ATOM 2317 N N . LYS A 1 296 ? 19.167 10.098 -28.285 1.00 89.62 296 LYS A N 1
ATOM 2318 C CA . LYS A 1 296 ? 19.614 11.324 -28.973 1.00 89.62 296 LYS A CA 1
ATOM 2319 C C . LYS A 1 296 ? 19.406 12.555 -28.068 1.00 89.62 296 LYS A C 1
ATOM 2321 O O . LYS A 1 296 ? 19.985 12.621 -26.985 1.00 89.62 296 LYS A O 1
ATOM 2326 N N . GLU A 1 297 ? 18.551 13.495 -28.467 1.00 91.69 297 GLU A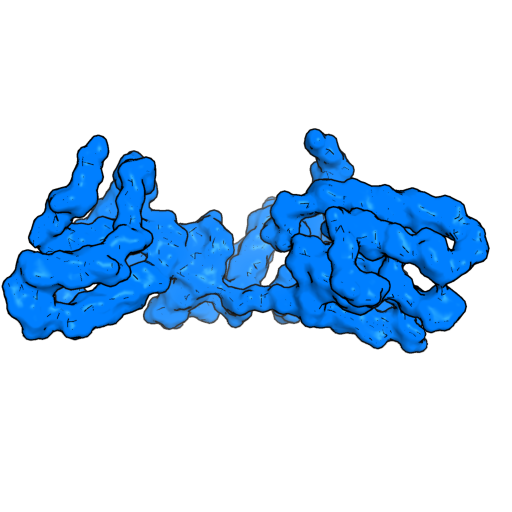 N 1
ATOM 2327 C CA . GLU A 1 297 ? 18.284 14.729 -27.714 1.00 91.69 297 GLU A CA 1
ATOM 2328 C C . GLU A 1 297 ? 17.045 14.676 -26.815 1.00 91.69 297 GLU A C 1
ATOM 2330 O O . GLU A 1 297 ? 16.772 15.638 -26.103 1.00 91.69 297 GLU A O 1
ATOM 2335 N N . LYS A 1 298 ? 16.291 13.569 -26.810 1.00 94.25 298 LYS A N 1
ATOM 2336 C CA . LYS A 1 298 ? 15.085 13.435 -25.981 1.00 94.25 298 LYS A CA 1
ATOM 2337 C C . LYS A 1 298 ? 15.300 12.427 -24.856 1.00 94.25 298 LYS A C 1
ATOM 2339 O O . LYS A 1 298 ? 16.001 11.428 -25.019 1.00 94.25 298 LYS A O 1
ATOM 2344 N N . THR A 1 299 ? 14.665 12.668 -23.717 1.00 95.25 299 THR A N 1
ATOM 2345 C CA . THR A 1 299 ? 14.523 11.670 -22.654 1.00 95.25 299 THR A CA 1
ATOM 2346 C C . THR A 1 299 ? 13.275 10.834 -22.904 1.00 95.25 299 THR A C 1
ATOM 2348 O O . THR A 1 299 ? 12.228 11.354 -23.289 1.00 95.25 299 THR A O 1
ATOM 2351 N N . LYS A 1 300 ? 13.389 9.521 -22.714 1.00 95.44 300 LYS A N 1
ATOM 2352 C CA . LYS A 1 300 ? 12.290 8.570 -22.887 1.00 95.44 300 LYS A CA 1
ATOM 2353 C C . LYS A 1 300 ? 12.243 7.618 -21.702 1.00 95.44 300 LYS A C 1
ATOM 2355 O O . LYS A 1 300 ? 13.288 7.230 -21.176 1.00 95.44 300 LYS A O 1
ATOM 2360 N N . LEU A 1 301 ? 11.027 7.277 -21.287 1.00 95.88 301 LEU A N 1
ATOM 2361 C CA . LEU A 1 301 ? 10.778 6.210 -20.329 1.00 95.88 301 LEU A CA 1
ATOM 2362 C C . LEU A 1 301 ? 10.788 4.891 -21.098 1.00 95.88 301 LEU A C 1
ATOM 2364 O O . LEU A 1 301 ? 10.098 4.768 -22.108 1.00 95.88 301 LEU A O 1
ATOM 2368 N N . VAL A 1 302 ? 11.593 3.933 -20.657 1.00 95.69 302 VAL A N 1
ATOM 2369 C CA . VAL A 1 302 ? 11.712 2.626 -21.309 1.00 95.69 302 VAL A CA 1
ATOM 2370 C C . VAL A 1 302 ? 11.632 1.509 -20.274 1.00 95.69 302 VAL A C 1
ATOM 2372 O O . VAL A 1 302 ? 12.104 1.706 -19.151 1.00 95.69 302 VAL A O 1
ATOM 2375 N N . PRO A 1 303 ? 11.072 0.339 -20.616 1.00 96.81 303 PRO A N 1
ATOM 2376 C CA . PRO A 1 303 ? 11.126 -0.820 -19.739 1.00 96.81 303 PRO A CA 1
ATOM 2377 C C . PRO A 1 303 ? 12.566 -1.323 -19.612 1.00 96.81 303 PRO A C 1
ATOM 2379 O O . PRO A 1 303 ? 13.405 -1.146 -20.503 1.00 96.81 303 PRO A O 1
ATOM 2382 N N . ILE A 1 304 ? 12.859 -1.976 -18.495 1.00 94.94 304 ILE A N 1
ATOM 2383 C CA . ILE A 1 304 ? 14.138 -2.645 -18.282 1.00 94.94 304 ILE A CA 1
ATOM 2384 C C . ILE A 1 304 ? 14.004 -4.094 -18.721 1.00 94.94 304 ILE A C 1
ATOM 2386 O O . ILE A 1 304 ? 13.091 -4.802 -18.295 1.00 94.94 304 ILE A O 1
ATOM 2390 N N . LEU A 1 305 ? 14.959 -4.537 -19.537 1.00 94.94 305 LEU A N 1
ATOM 2391 C CA . LEU A 1 305 ? 15.045 -5.916 -19.989 1.00 94.94 305 LEU A CA 1
ATOM 2392 C C . LEU A 1 305 ? 16.199 -6.650 -19.307 1.00 94.94 305 LEU A C 1
ATOM 2394 O O . LEU A 1 305 ? 17.311 -6.124 -19.210 1.00 94.94 305 LEU A O 1
ATOM 2398 N N . ARG A 1 306 ? 15.948 -7.894 -18.903 1.00 93.81 306 ARG A N 1
ATOM 2399 C CA . ARG A 1 306 ? 16.953 -8.869 -18.464 1.00 93.81 306 ARG A CA 1
ATOM 2400 C C . ARG A 1 306 ? 16.715 -10.157 -19.231 1.00 93.81 306 ARG A C 1
ATOM 2402 O O . ARG A 1 306 ? 15.595 -10.649 -19.271 1.00 93.81 306 ARG A O 1
ATOM 2409 N N . GLU A 1 307 ? 17.755 -10.658 -19.895 1.00 94.06 307 GLU A N 1
ATOM 2410 C CA . GLU A 1 307 ? 17.669 -11.891 -20.696 1.00 94.06 307 GLU A CA 1
ATOM 2411 C C . GLU A 1 307 ? 16.525 -11.854 -21.734 1.00 94.06 307 GLU A C 1
ATOM 2413 O O . GLU A 1 307 ? 15.857 -12.849 -21.996 1.00 94.06 307 GLU A O 1
ATOM 2418 N N . GLY A 1 308 ? 16.268 -10.669 -22.303 1.00 93.12 308 GLY A N 1
ATOM 2419 C CA . GLY A 1 308 ? 15.197 -10.446 -23.282 1.00 93.12 308 GLY A CA 1
ATOM 2420 C C . GLY A 1 308 ? 13.780 -10.384 -22.701 1.00 93.12 308 GLY A C 1
ATOM 2421 O O . GLY A 1 308 ? 12.838 -10.203 -23.461 1.00 93.12 308 GLY A O 1
ATOM 2422 N N . LYS A 1 309 ? 13.613 -10.500 -21.380 1.00 95.12 309 LYS A N 1
ATOM 2423 C CA . LYS A 1 309 ? 12.319 -10.410 -20.691 1.00 95.12 309 LYS A CA 1
ATOM 2424 C C . LYS A 1 309 ? 12.202 -9.123 -19.884 1.00 95.12 309 LYS A C 1
ATOM 2426 O O . LYS A 1 309 ? 13.211 -8.541 -19.486 1.00 95.12 309 LYS A O 1
ATOM 2431 N N . SER A 1 310 ? 10.967 -8.706 -19.609 1.00 95.62 310 SER A N 1
ATOM 2432 C CA . SER A 1 310 ? 10.694 -7.610 -18.675 1.00 95.62 310 SER A CA 1
ATOM 2433 C C . SER A 1 310 ? 11.246 -7.928 -17.283 1.00 95.62 310 SER A C 1
ATOM 2435 O O . SER A 1 310 ? 11.154 -9.061 -16.812 1.00 95.62 310 SER A O 1
ATOM 2437 N N . LEU A 1 311 ? 11.800 -6.923 -16.602 1.00 95.88 311 LEU A N 1
ATOM 2438 C CA . LEU A 1 311 ? 12.373 -7.083 -15.263 1.00 95.88 311 LEU A CA 1
ATOM 2439 C C . LEU A 1 311 ? 11.362 -7.594 -14.224 1.00 95.88 311 LEU A C 1
ATOM 2441 O O . LEU A 1 311 ? 11.753 -8.281 -13.282 1.00 95.88 311 LEU A O 1
ATOM 2445 N N . ILE A 1 312 ? 10.070 -7.321 -14.427 1.00 96.12 312 ILE A N 1
ATOM 2446 C CA . ILE A 1 312 ? 8.989 -7.767 -13.539 1.00 96.12 312 ILE A CA 1
ATOM 2447 C C . ILE A 1 312 ? 8.964 -9.294 -13.356 1.00 96.12 312 ILE A C 1
ATOM 2449 O O . ILE A 1 312 ? 8.674 -9.773 -12.262 1.00 96.12 312 ILE A O 1
ATOM 2453 N N . GLU A 1 313 ? 9.376 -10.050 -14.383 1.00 95.69 313 GLU A N 1
ATOM 2454 C CA . GLU A 1 313 ? 9.448 -11.522 -14.379 1.00 95.69 313 GLU A CA 1
ATOM 2455 C C . GLU A 1 313 ? 10.453 -12.070 -13.351 1.00 95.69 313 GLU A C 1
ATOM 2457 O O . GLU A 1 313 ? 10.374 -13.223 -12.923 1.00 95.69 313 GLU A O 1
ATOM 2462 N N . PHE A 1 314 ? 11.425 -11.245 -12.959 1.00 95.44 314 PHE A N 1
ATOM 2463 C CA . PHE A 1 314 ? 12.472 -11.601 -12.004 1.00 95.44 314 PHE A CA 1
ATOM 2464 C C . PHE A 1 314 ? 12.160 -11.102 -10.590 1.00 95.44 314 PHE A C 1
ATOM 2466 O O . PHE A 1 314 ? 12.693 -11.649 -9.627 1.00 95.44 314 PHE A O 1
ATOM 2473 N N . LEU A 1 315 ? 11.297 -10.087 -10.463 1.00 95.56 315 LEU A N 1
ATOM 2474 C CA . LEU A 1 315 ? 10.933 -9.475 -9.185 1.00 95.56 315 LEU A CA 1
ATOM 2475 C C . LEU A 1 315 ? 9.743 -10.160 -8.524 1.00 95.56 315 LEU A C 1
ATOM 2477 O O . LEU A 1 315 ? 9.771 -10.397 -7.320 1.00 95.56 315 LEU A O 1
ATOM 2481 N N . LEU A 1 316 ? 8.708 -10.493 -9.294 1.00 95.44 316 LEU A N 1
ATOM 2482 C CA . LEU A 1 316 ? 7.489 -11.072 -8.737 1.00 95.44 316 LEU A CA 1
ATOM 2483 C C . LEU A 1 316 ? 7.545 -12.602 -8.693 1.00 95.44 316 LEU A C 1
ATOM 2485 O O . LEU A 1 316 ? 8.203 -13.210 -9.541 1.00 95.44 316 LEU A O 1
ATOM 2489 N N . PRO A 1 317 ? 6.888 -13.248 -7.718 1.00 94.69 317 PRO A N 1
ATOM 2490 C CA . PRO A 1 317 ? 6.691 -14.695 -7.719 1.00 94.69 317 PRO A CA 1
ATOM 2491 C C . PRO A 1 317 ? 5.923 -15.188 -8.966 1.00 94.69 317 PRO A C 1
ATOM 2493 O O . PRO A 1 317 ? 5.071 -14.454 -9.476 1.00 94.69 317 PRO A O 1
ATOM 2496 N N . PRO A 1 318 ? 6.184 -16.413 -9.467 1.00 93.75 318 PRO A N 1
ATOM 2497 C CA . PRO A 1 318 ? 5.517 -16.965 -10.653 1.00 93.75 318 PRO A CA 1
ATOM 2498 C C . PRO A 1 318 ? 3.984 -16.927 -10.610 1.00 93.75 318 PRO A C 1
ATOM 2500 O O . PRO A 1 318 ? 3.350 -16.645 -11.624 1.00 93.75 318 PRO A O 1
ATOM 2503 N N . GLU A 1 319 ? 3.391 -17.159 -9.443 1.00 92.19 319 GLU A N 1
ATOM 2504 C CA . GLU A 1 319 ? 1.944 -17.141 -9.214 1.00 92.19 319 GLU A CA 1
ATOM 2505 C C . GLU A 1 319 ? 1.296 -15.772 -9.471 1.00 92.19 319 GLU A C 1
ATOM 2507 O O . GLU A 1 319 ? 0.122 -15.705 -9.819 1.00 92.19 319 GLU A O 1
ATOM 2512 N N . MET A 1 320 ? 2.054 -14.678 -9.359 1.00 91.25 320 MET A N 1
ATOM 2513 C CA . MET A 1 320 ? 1.568 -13.330 -9.677 1.00 91.25 320 MET A CA 1
ATOM 2514 C C . MET A 1 320 ? 1.723 -12.978 -11.161 1.00 91.25 320 MET A C 1
ATOM 2516 O O . MET A 1 320 ? 1.130 -12.013 -11.642 1.00 91.25 320 MET A O 1
ATOM 2520 N N . LEU A 1 321 ? 2.542 -13.740 -11.889 1.00 91.69 321 LEU A N 1
ATOM 2521 C CA . LEU A 1 321 ? 2.863 -13.507 -13.296 1.00 91.69 321 LEU A CA 1
ATOM 2522 C C . LEU A 1 321 ? 1.888 -14.211 -14.248 1.00 91.69 321 LEU A C 1
ATOM 2524 O O . LEU A 1 321 ? 1.834 -13.855 -15.433 1.00 91.69 321 LEU A O 1
ATOM 2528 N N . SER A 1 322 ? 1.141 -15.203 -13.760 1.00 87.56 322 SER A N 1
ATOM 2529 C CA . SER A 1 322 ? 0.032 -15.810 -14.493 1.00 87.56 322 SER A CA 1
ATOM 2530 C C . SER A 1 322 ? -1.158 -14.857 -14.522 1.00 87.56 322 SER A C 1
ATOM 2532 O O . SER A 1 322 ? -1.682 -14.479 -13.478 1.00 87.56 322 SER A O 1
ATOM 2534 N N . THR A 1 323 ? -1.586 -14.474 -15.723 1.00 68.81 323 THR A N 1
ATOM 2535 C CA . THR A 1 323 ? -2.883 -13.829 -15.944 1.00 68.81 323 THR A CA 1
ATOM 2536 C C . THR A 1 323 ? -3.980 -14.835 -15.610 1.00 68.81 323 THR A C 1
ATOM 2538 O O . THR A 1 323 ? -3.976 -15.932 -16.177 1.00 68.81 323 THR A O 1
ATOM 2541 N N . VAL A 1 324 ? -4.864 -14.478 -14.677 1.00 52.78 324 VAL A N 1
ATOM 2542 C CA . VAL A 1 324 ? -6.132 -15.187 -14.440 1.00 52.78 324 VAL A CA 1
ATOM 2543 C C . VAL A 1 324 ? -7.039 -15.025 -15.654 1.00 52.78 324 VAL A C 1
ATOM 2545 O O . VAL A 1 324 ? -7.064 -13.903 -16.209 1.00 52.78 324 VAL A O 1
#

Sequence (324 aa):
MTDIQNVQTIRELKKLVIAHALTAGNTYAFHELFSSLKEFAPVGDDSQVNKILMQHVAYLLPDQATMDCAEFKSALDLIEKQDLEGDAIPGTLLEETAKNAVIRGKFAYAEDAYRLLGIKKEMVALYSQRGEQFLREGKTSHAAMSFLVASSLDQPVGPNFQYLGPQLHSTCLRQPKTCVTILPIEELIDAGIQYLLAHDALSQRLLSLASLEQKRAILGVLAQYRDEDIHLLVENLRKAADLFSAIRDGKPDDYSPIGPLLLNRPTGTDEAWQYLRELSYEHPLAALCVCIRRIKEKTKLVPILREGKSLIEFLLPPEMLSTV

pLDDT: mean 92.33, std 8.7, range [39.69, 98.69]

Secondary structure (DSSP, 8-state):
---GGG--SHHHHHHHHHHHHHHHT-SHHHHHHHHHHHHHTTSS-HHHHHHHHHHHHGGGSPPHHHHHSHHHHHHHHHHTTS--SSSS--HHHHHHHHHHHHHTT-HHHHHHHHHHTT-HHHHHHHHHHHHHHHHHTT-HHHHHHHHHHHHHHHSTT---HHHHHHHHTTTTTT-GGGSGGGS-HHHHHHHHHHHHHT-HHHHHHHHHH--HHHHHHHHHHHHHHH-TTHHHHHHHHHHHHHHHHH-SS--GGGGTTHHHHHHTS--SS--HHHHHHHHHHH-TTHHHHEEEEEETTEEEEEE-EETTEETHHHHS-HHHHS--

Radius of gyration: 24.68 Å; chains: 1; bounding box: 63×44×64 Å

Organism: Abyssobacteria bacterium (strain SURF_5) (NCBI:txid2093360)

Foldseek 3Di:
DPPPVPPQFLVSVCLQLLLLLLQQLNPVSLVQSLVLCVVQVVPDDRRVSVVVSCVRNVVSGDDPVSCPDPSSVVSSVVVVPDDPPDSDDDLVSLVSSLVSCLVVVVLLSNLVSCVSVVCLVVQLVVLLVQLLVCQVVVVLLSNLSSLLSSLCSVPVVADLLLVLLVVLFVCCAPCVVPRLQPDDLQVNLLVLQCQLSVDVVSSVSNSVRHDSVSSLASSQSSQVVLAVVLQLLLVLLQVLLVQVVPQDPDDPVSQLVSLCSNVVHADPPSAQSVSSSVCCNNRVSVSNQWHWDDDPPGTHIGGRDDPSGGCVVSRHDPVSNDDD